Protein AF-A0A914B9M5-F1 (afdb_monomer_lite)

Secondary structure (DSSP, 8-state):
------------HHHHHHHHHT--PPTT--HHHHHHHHHHHHHHHHHTTSS-GGGHHHHHHHHHHHH--S-HHHHHHHTGGG-SSPPPHHHHHHHHHHHHHHHHHHHHHHHHHTTSS-HHHHHHHHHHHHHHHHHHHHHHHHHHHHHHHHHHHHHHHS-----PPPPP---------PPPBPTTT--BS--GGG--SPP-HHHHHHHHHHHHSPPPP--------

Radius of gyration: 32.36 Å; chains: 1; bounding box: 65×70×87 Å

Structure (mmCIF, N/CA/C/O backbone):
data_AF-A0A914B9M5-F1
#
_entry.id   AF-A0A914B9M5-F1
#
loop_
_atom_site.group_PDB
_atom_site.id
_atom_site.type_symbol
_atom_site.label_atom_id
_atom_site.label_alt_id
_atom_site.label_comp_id
_atom_site.label_asym_id
_atom_site.label_entity_id
_atom_site.label_seq_id
_atom_site.pdbx_PDB_ins_code
_atom_site.Cartn_x
_atom_site.Cartn_y
_atom_site.Cartn_z
_atom_site.occupancy
_atom_site.B_iso_or_equiv
_atom_site.auth_seq_id
_atom_site.auth_comp_id
_atom_site.auth_asym_id
_atom_site.auth_atom_id
_atom_site.pdbx_PDB_model_num
ATOM 1 N N . MET A 1 1 ? 13.595 -0.795 -51.161 1.00 43.59 1 MET A N 1
ATOM 2 C CA . MET A 1 1 ? 13.754 -1.340 -49.791 1.00 43.59 1 MET A CA 1
ATOM 3 C C . MET A 1 1 ? 12.685 -0.672 -48.943 1.00 43.59 1 MET A C 1
ATOM 5 O O . MET A 1 1 ? 12.707 0.538 -48.845 1.00 43.59 1 MET A O 1
ATOM 9 N N . GLY A 1 2 ? 11.609 -1.316 -48.508 1.00 42.88 2 GLY A N 1
ATOM 10 C CA . GLY A 1 2 ? 11.552 -2.580 -47.779 1.00 42.88 2 GLY A CA 1
ATOM 11 C C . GLY A 1 2 ? 10.855 -2.273 -46.449 1.00 42.88 2 GLY A C 1
ATOM 12 O O . GLY A 1 2 ? 11.508 -1.972 -45.460 1.00 42.88 2 GLY A O 1
ATOM 13 N N . TYR A 1 3 ? 9.526 -2.225 -46.481 1.00 57.00 3 TYR A N 1
ATOM 14 C CA . TYR A 1 3 ? 8.625 -1.911 -45.369 1.00 57.00 3 TYR A CA 1
ATOM 15 C C . TYR A 1 3 ? 8.677 -3.006 -44.298 1.00 57.00 3 TYR A C 1
ATOM 17 O O . TYR A 1 3 ? 8.660 -4.182 -44.655 1.00 57.00 3 TYR A O 1
ATOM 25 N N . LYS A 1 4 ? 8.651 -2.611 -43.018 1.00 44.34 4 LYS A N 1
ATOM 26 C CA . LYS A 1 4 ? 7.876 -3.227 -41.919 1.00 44.34 4 LYS A CA 1
ATOM 27 C C . LYS A 1 4 ? 8.256 -2.546 -40.598 1.00 44.34 4 LYS A C 1
ATOM 29 O O . LYS A 1 4 ? 9.156 -2.986 -39.892 1.00 44.34 4 LYS A O 1
ATOM 34 N N . LYS A 1 5 ? 7.514 -1.495 -40.227 1.00 53.78 5 LYS A N 1
ATOM 35 C CA . LYS A 1 5 ? 7.212 -1.288 -38.805 1.00 53.78 5 LYS A CA 1
ATOM 36 C C . LYS A 1 5 ? 6.317 -2.462 -38.420 1.00 53.78 5 LYS A C 1
ATOM 38 O O . LYS A 1 5 ? 5.162 -2.516 -38.833 1.00 53.78 5 LYS A O 1
ATOM 43 N N . ALA A 1 6 ? 6.892 -3.454 -37.750 1.00 53.91 6 ALA A N 1
ATOM 44 C CA . ALA A 1 6 ? 6.119 -4.520 -37.145 1.00 53.91 6 ALA A CA 1
ATOM 45 C C . ALA A 1 6 ? 5.330 -3.895 -35.989 1.00 53.91 6 ALA A C 1
ATOM 47 O O . ALA A 1 6 ? 5.900 -3.553 -34.958 1.00 53.91 6 ALA A O 1
ATOM 48 N N . TYR A 1 7 ? 4.031 -3.686 -36.195 1.00 49.62 7 TYR A N 1
ATOM 49 C CA . TYR A 1 7 ? 3.091 -3.360 -35.129 1.00 49.62 7 TYR A CA 1
ATOM 50 C C . TYR A 1 7 ? 2.905 -4.609 -34.263 1.00 49.62 7 TYR A C 1
ATOM 52 O O . TYR A 1 7 ? 1.930 -5.340 -34.403 1.00 49.62 7 TYR A O 1
ATOM 60 N N . GLY A 1 8 ? 3.875 -4.885 -33.397 1.00 50.56 8 GLY A N 1
ATOM 61 C CA . GLY A 1 8 ? 3.563 -5.506 -32.124 1.00 50.56 8 GLY A CA 1
ATOM 62 C C . GLY A 1 8 ? 3.125 -4.373 -31.213 1.00 50.56 8 GLY A C 1
ATOM 63 O O . GLY A 1 8 ? 3.920 -3.478 -30.945 1.00 50.56 8 GLY A O 1
ATOM 64 N N . THR A 1 9 ? 1.876 -4.362 -30.761 1.00 52.09 9 THR A N 1
ATOM 65 C CA . THR A 1 9 ? 1.490 -3.595 -29.571 1.00 52.09 9 THR A CA 1
ATOM 66 C C . THR A 1 9 ? 2.191 -4.240 -28.378 1.00 52.09 9 THR A C 1
ATOM 68 O O . THR A 1 9 ? 1.588 -5.007 -27.629 1.00 52.09 9 THR A O 1
ATOM 71 N N . THR A 1 10 ? 3.502 -4.031 -28.252 1.00 60.97 10 THR A N 1
ATOM 72 C CA . THR A 1 10 ? 4.195 -4.247 -26.988 1.00 60.97 10 THR A CA 1
ATOM 73 C C . THR A 1 10 ? 3.546 -3.267 -26.032 1.00 60.97 10 THR A C 1
ATOM 75 O O . THR A 1 10 ? 3.637 -2.061 -26.261 1.00 60.97 10 THR A O 1
ATOM 78 N N . VAL A 1 11 ? 2.786 -3.782 -25.063 1.00 71.50 11 VAL A N 1
ATOM 79 C CA . VAL A 1 11 ? 2.160 -2.941 -24.040 1.00 71.50 11 VAL A CA 1
ATOM 80 C C . VAL A 1 11 ? 3.278 -2.111 -23.429 1.00 71.50 11 VAL A C 1
ATOM 82 O O . VAL A 1 11 ? 4.254 -2.672 -22.931 1.00 71.50 11 VAL A O 1
ATOM 85 N N . ASP A 1 12 ? 3.162 -0.799 -23.578 1.00 87.88 12 ASP A N 1
ATOM 86 C CA . ASP A 1 12 ? 4.204 0.138 -23.188 1.00 87.88 12 ASP A CA 1
ATOM 87 C C . ASP A 1 12 ? 4.388 0.102 -21.665 1.00 87.88 12 ASP A C 1
ATOM 89 O O . ASP A 1 12 ? 3.425 -0.137 -20.922 1.00 87.88 12 ASP A O 1
ATOM 93 N N . GLY A 1 13 ? 5.611 0.339 -21.187 1.00 93.31 13 GLY A N 1
ATOM 94 C CA . GLY A 1 13 ? 5.910 0.379 -19.754 1.00 93.31 13 GLY A CA 1
ATOM 95 C C . GLY A 1 13 ? 5.014 1.380 -19.021 1.00 93.31 13 GLY A C 1
ATOM 96 O O . GLY A 1 13 ? 4.505 1.085 -17.936 1.00 93.31 13 GLY A O 1
ATOM 97 N N . ASP A 1 14 ? 4.725 2.509 -19.670 1.00 93.38 14 ASP A N 1
ATOM 98 C CA . ASP A 1 14 ? 3.819 3.546 -19.177 1.00 93.38 14 ASP A CA 1
ATOM 99 C C . ASP A 1 14 ? 2.361 3.064 -19.093 1.00 93.38 14 ASP A C 1
ATOM 101 O O . ASP A 1 14 ? 1.668 3.336 -18.108 1.00 93.38 14 ASP A O 1
ATOM 105 N N . GLU A 1 15 ? 1.884 2.292 -20.074 1.00 94.94 15 GLU A N 1
ATOM 106 C CA . GLU A 1 15 ? 0.528 1.728 -20.055 1.00 94.94 15 GLU A CA 1
ATOM 107 C C . GLU A 1 15 ? 0.377 0.688 -18.934 1.00 94.94 15 GLU A C 1
ATOM 109 O O . GLU A 1 15 ? -0.616 0.687 -18.197 1.00 94.94 15 GLU A O 1
ATOM 114 N N . LEU A 1 16 ? 1.381 -0.176 -18.756 1.00 96.38 16 LEU A N 1
ATOM 115 C CA . LEU A 1 16 ? 1.417 -1.116 -17.637 1.00 96.38 16 LEU A CA 1
ATOM 116 C C . LEU A 1 16 ? 1.459 -0.378 -16.297 1.00 96.38 16 LEU A C 1
ATOM 118 O O . LEU A 1 16 ? 0.783 -0.790 -15.350 1.00 96.38 16 LEU A O 1
ATOM 122 N N . PHE A 1 17 ? 2.214 0.719 -16.209 1.00 97.56 17 PHE A N 1
ATOM 123 C CA . PHE A 1 17 ? 2.295 1.512 -14.990 1.00 97.56 17 PHE A CA 1
ATOM 124 C C . PHE A 1 17 ? 0.958 2.181 -14.651 1.00 97.56 17 PHE A C 1
ATOM 126 O O . PHE A 1 17 ? 0.550 2.158 -13.488 1.00 97.56 17 PHE A O 1
ATOM 133 N N . LEU A 1 18 ? 0.225 2.704 -15.639 1.00 96.56 18 LEU A N 1
ATOM 134 C CA . LEU A 1 18 ? -1.124 3.244 -15.434 1.00 96.56 18 LEU A CA 1
ATOM 135 C C . LEU A 1 18 ? -2.071 2.184 -14.855 1.00 96.56 18 LEU A C 1
ATOM 137 O O . LEU A 1 18 ? -2.684 2.420 -13.812 1.00 96.56 18 LEU A O 1
ATOM 141 N N . ARG A 1 19 ? -2.104 0.982 -15.446 1.00 96.31 19 ARG A N 1
ATOM 142 C CA . ARG A 1 19 ? -2.909 -0.142 -14.930 1.00 96.31 19 ARG A CA 1
ATOM 143 C C . ARG A 1 19 ? -2.502 -0.537 -13.511 1.00 96.31 19 ARG A C 1
ATOM 145 O O . ARG A 1 19 ? -3.358 -0.768 -12.660 1.00 96.31 19 ARG A O 1
ATOM 152 N N . TYR A 1 20 ? -1.202 -0.558 -13.220 1.00 98.06 20 TYR A N 1
ATOM 153 C CA . TYR A 1 20 ? -0.693 -0.809 -11.872 1.00 98.06 20 TYR A CA 1
ATOM 154 C C . TYR A 1 20 ? -1.208 0.227 -10.857 1.00 98.06 20 TYR A C 1
ATOM 156 O O . TYR A 1 20 ? -1.569 -0.126 -9.732 1.00 98.06 20 TYR A O 1
ATOM 164 N N . ARG A 1 21 ? -1.293 1.507 -11.237 1.00 97.94 21 ARG A N 1
ATOM 165 C CA . ARG A 1 21 ? -1.810 2.580 -10.366 1.00 97.94 21 ARG A CA 1
ATOM 166 C C . ARG A 1 21 ? -3.314 2.477 -10.110 1.00 97.94 21 ARG A C 1
ATOM 168 O O . ARG A 1 21 ? -3.786 2.980 -9.085 1.00 97.94 21 ARG A O 1
ATOM 175 N N . GLU A 1 22 ? -4.033 1.788 -10.986 1.00 97.00 22 GLU A N 1
ATOM 176 C CA . GLU A 1 22 ? -5.452 1.444 -10.858 1.00 97.00 22 GLU A CA 1
ATOM 177 C C . GLU A 1 22 ? -5.687 0.090 -10.167 1.00 97.00 22 GLU A C 1
ATOM 179 O O . GLU A 1 22 ? -6.825 -0.337 -9.992 1.00 97.00 22 GLU A O 1
ATOM 184 N N . CYS A 1 23 ? -4.631 -0.595 -9.722 1.00 96.12 23 CYS A N 1
ATOM 185 C CA . CYS A 1 23 ? -4.759 -1.839 -8.977 1.00 96.12 23 CYS A CA 1
ATOM 186 C C . CYS A 1 23 ? -5.129 -1.543 -7.515 1.00 96.12 23 CYS A C 1
ATOM 188 O O . CYS A 1 23 ? -4.263 -1.187 -6.712 1.00 96.12 23 CYS A O 1
ATOM 190 N N . PHE A 1 24 ? -6.412 -1.697 -7.180 1.00 98.25 24 PHE A N 1
ATOM 191 C CA . PHE A 1 24 ? -6.958 -1.599 -5.820 1.00 98.25 24 PHE A CA 1
ATOM 192 C C . PHE A 1 24 ? -7.277 -2.985 -5.248 1.00 98.25 24 PHE A C 1
ATOM 194 O O . PHE A 1 24 ? -7.408 -3.964 -5.993 1.00 98.25 24 PHE A O 1
ATOM 201 N N . GLN A 1 25 ? -7.384 -3.061 -3.922 1.00 98.38 25 GLN A N 1
ATOM 202 C CA . GLN A 1 25 ? -7.807 -4.255 -3.201 1.00 98.38 25 GLN A CA 1
ATOM 203 C C . GLN A 1 25 ? -9.210 -4.666 -3.655 1.00 98.38 25 GLN A C 1
ATOM 205 O O . GLN A 1 25 ? -10.119 -3.836 -3.705 1.00 98.38 25 GLN A O 1
ATOM 210 N N . ALA A 1 26 ? -9.369 -5.941 -4.001 1.00 96.94 26 ALA A N 1
ATOM 211 C CA . ALA A 1 26 ? -10.658 -6.509 -4.367 1.00 96.94 26 ALA A CA 1
ATOM 212 C C . ALA A 1 26 ? -11.487 -6.832 -3.117 1.00 96.94 26 ALA A C 1
ATOM 214 O O . ALA A 1 26 ? -10.951 -7.029 -2.023 1.00 96.94 26 ALA A O 1
ATOM 215 N N . GLU A 1 27 ? -12.806 -6.902 -3.272 1.00 95.81 27 GLU A N 1
ATOM 216 C CA . GLU A 1 27 ? -13.701 -7.261 -2.175 1.00 95.81 27 GLU A CA 1
ATOM 217 C C . GLU A 1 27 ? -13.340 -8.644 -1.606 1.00 95.81 27 GLU A C 1
ATOM 219 O O . GLU A 1 27 ? -13.179 -9.615 -2.344 1.00 95.81 27 GLU A O 1
ATOM 224 N N . GLY A 1 28 ? -13.172 -8.722 -0.283 1.00 94.44 28 GLY A N 1
ATOM 225 C CA . GLY A 1 28 ? -12.796 -9.956 0.417 1.00 94.44 28 GLY A CA 1
ATOM 226 C C . GLY A 1 28 ? -11.334 -10.395 0.255 1.00 94.44 28 GLY A C 1
ATOM 227 O O . GLY A 1 28 ? -10.940 -11.386 0.866 1.00 94.44 28 GLY A O 1
ATOM 228 N N . GLU A 1 29 ? -10.516 -9.678 -0.518 1.00 97.12 29 GLU A N 1
ATOM 229 C CA . GLU A 1 29 ? -9.096 -9.993 -0.695 1.00 97.12 29 GLU A CA 1
ATOM 230 C C . GLU A 1 29 ? -8.297 -9.674 0.576 1.00 97.12 29 GLU A C 1
ATOM 232 O O . GLU A 1 29 ? -8.469 -8.610 1.179 1.00 97.12 29 GLU A O 1
ATOM 237 N N . THR A 1 30 ? -7.397 -10.570 0.987 1.00 96.88 30 THR A N 1
ATOM 238 C CA . THR A 1 30 ? -6.511 -10.322 2.136 1.00 96.88 30 THR A CA 1
ATOM 239 C C . THR A 1 30 ? -5.436 -9.281 1.796 1.00 96.88 30 THR A C 1
ATOM 241 O O . THR A 1 30 ? -5.194 -8.955 0.631 1.00 96.88 30 THR A O 1
ATOM 244 N N . ALA A 1 31 ? -4.765 -8.726 2.807 1.00 97.56 31 ALA A N 1
ATOM 245 C CA . ALA A 1 31 ? -3.705 -7.751 2.573 1.00 97.56 31 ALA A CA 1
ATOM 246 C C . ALA A 1 31 ? -2.490 -8.398 1.900 1.00 97.56 31 ALA A C 1
ATOM 248 O O . ALA A 1 31 ? -1.871 -7.788 1.023 1.00 97.56 31 ALA A O 1
ATOM 249 N N . SER A 1 32 ? -2.155 -9.628 2.297 1.00 98.19 32 SER A N 1
ATOM 250 C CA . SER A 1 32 ? -1.056 -10.393 1.707 1.00 98.19 32 SER A CA 1
ATOM 251 C C . SER A 1 32 ? -1.339 -10.806 0.256 1.00 98.19 32 SER A C 1
ATOM 253 O O . SER A 1 32 ? -0.440 -10.682 -0.585 1.00 98.19 32 SER A O 1
ATOM 255 N N . ASP A 1 33 ? -2.575 -11.191 -0.074 1.00 98.38 33 ASP A N 1
ATOM 256 C CA . ASP A 1 33 ? -2.983 -11.494 -1.455 1.00 98.38 33 ASP A CA 1
ATOM 257 C C . ASP A 1 33 ? -2.929 -10.246 -2.343 1.00 98.38 33 ASP A C 1
ATOM 259 O O . ASP A 1 33 ? -2.285 -10.256 -3.399 1.00 98.38 33 ASP A O 1
ATOM 263 N N . TYR A 1 34 ? -3.505 -9.134 -1.872 1.00 98.62 34 TYR A N 1
ATOM 264 C CA . TYR A 1 34 ? -3.456 -7.852 -2.574 1.00 98.62 34 TYR A CA 1
ATOM 265 C C . TYR A 1 34 ? -2.012 -7.405 -2.843 1.00 98.62 34 TYR A C 1
ATOM 267 O O . TYR A 1 34 ? -1.660 -7.030 -3.966 1.00 98.62 34 TYR A O 1
ATOM 275 N N . LEU A 1 35 ? -1.139 -7.484 -1.834 1.00 98.56 35 LEU A N 1
ATOM 276 C CA . LEU A 1 35 ? 0.270 -7.122 -1.975 1.00 98.56 35 LEU A CA 1
ATOM 277 C C . LEU A 1 35 ? 1.007 -8.021 -2.979 1.00 98.56 35 LEU A C 1
ATOM 279 O O . LEU A 1 35 ? 1.861 -7.543 -3.730 1.00 98.56 35 LEU A O 1
ATOM 283 N N . THR A 1 36 ? 0.680 -9.312 -3.010 1.00 98.62 36 THR A N 1
ATOM 284 C CA . THR A 1 36 ? 1.263 -10.273 -3.955 1.00 98.62 36 THR A CA 1
ATOM 285 C C . THR A 1 36 ? 0.825 -9.967 -5.385 1.00 98.62 36 THR A C 1
ATOM 287 O O . THR A 1 36 ? 1.661 -9.921 -6.291 1.00 98.62 36 THR A O 1
ATOM 290 N N . ARG A 1 37 ? -0.459 -9.659 -5.593 1.00 98.50 37 ARG A N 1
ATOM 291 C CA . ARG A 1 37 ? -0.990 -9.232 -6.894 1.00 98.50 37 ARG A CA 1
ATOM 292 C C . ARG A 1 37 ? -0.358 -7.921 -7.369 1.00 98.50 37 ARG A C 1
ATOM 294 O O . ARG A 1 37 ? 0.047 -7.825 -8.529 1.00 98.50 37 ARG A O 1
ATOM 301 N N . LEU A 1 38 ? -0.185 -6.947 -6.471 1.00 98.31 38 LEU A N 1
ATOM 302 C CA . LEU A 1 38 ? 0.566 -5.720 -6.756 1.00 98.31 38 LEU A CA 1
ATOM 303 C C . LEU A 1 38 ? 2.009 -6.007 -7.173 1.00 98.31 38 LEU A C 1
ATOM 305 O O . LEU A 1 38 ? 2.507 -5.390 -8.112 1.00 98.31 38 LEU A O 1
ATOM 309 N N . HIS A 1 39 ? 2.691 -6.923 -6.483 1.00 98.31 39 HIS A N 1
ATOM 310 C CA . HIS A 1 39 ? 4.063 -7.289 -6.818 1.00 98.31 39 HIS A CA 1
ATOM 311 C C . HIS A 1 39 ? 4.159 -7.881 -8.228 1.00 98.31 39 HIS A C 1
ATOM 313 O O . HIS A 1 39 ? 4.996 -7.433 -9.002 1.00 98.31 39 HIS A O 1
AT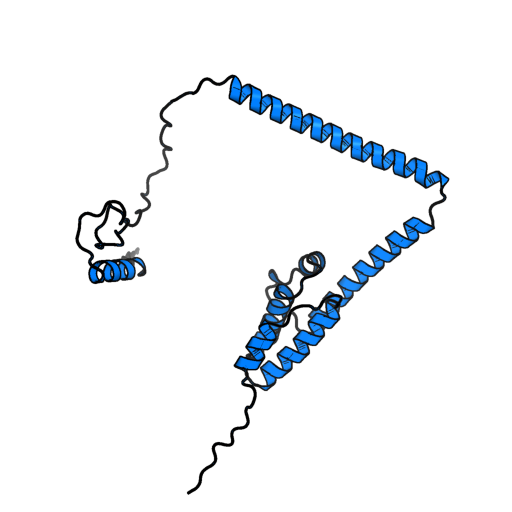OM 319 N N . GLN A 1 40 ? 3.269 -8.809 -8.590 1.00 98.25 40 GLN A N 1
ATOM 320 C CA . GLN A 1 40 ? 3.233 -9.404 -9.932 1.00 98.25 40 GLN A CA 1
ATOM 321 C C . GLN A 1 40 ? 3.008 -8.357 -11.033 1.00 98.25 40 GLN A C 1
ATOM 323 O O . GLN A 1 40 ? 3.665 -8.403 -12.071 1.00 98.25 40 GLN A O 1
ATOM 328 N N . GLN A 1 41 ? 2.101 -7.401 -10.806 1.00 97.94 41 GLN A N 1
ATOM 329 C CA . GLN A 1 41 ? 1.865 -6.286 -11.729 1.00 97.94 41 GLN A CA 1
ATOM 330 C C . GLN A 1 41 ? 3.115 -5.407 -11.863 1.00 97.94 41 GLN A C 1
ATOM 332 O O . GLN A 1 41 ? 3.548 -5.122 -12.975 1.00 97.94 41 GLN A O 1
ATOM 337 N N . LEU A 1 42 ? 3.731 -5.025 -10.741 1.00 98.12 42 LEU A N 1
ATOM 338 C CA . LEU A 1 42 ? 4.911 -4.162 -10.735 1.00 98.12 42 LEU A CA 1
ATOM 339 C C . LEU A 1 42 ? 6.132 -4.825 -11.383 1.00 98.12 42 LEU A C 1
ATOM 341 O O . LEU A 1 42 ? 6.898 -4.136 -12.043 1.00 98.12 42 LEU A O 1
ATOM 345 N N . THR A 1 43 ? 6.307 -6.142 -11.246 1.00 97.88 43 THR A N 1
ATOM 346 C CA . THR A 1 43 ? 7.378 -6.874 -11.941 1.00 97.88 43 THR A CA 1
ATOM 347 C C . THR A 1 43 ? 7.245 -6.731 -13.454 1.00 97.88 43 THR A C 1
ATOM 349 O O . THR A 1 43 ? 8.222 -6.384 -14.105 1.00 97.88 43 THR A O 1
ATOM 352 N N . ARG A 1 44 ? 6.029 -6.865 -14.002 1.00 97.19 44 ARG A N 1
ATOM 353 C CA . ARG A 1 44 ? 5.779 -6.655 -15.441 1.00 97.19 44 ARG A CA 1
ATOM 354 C C . ARG A 1 44 ? 6.066 -5.220 -15.881 1.00 97.19 44 ARG A C 1
ATOM 356 O O . ARG A 1 44 ? 6.575 -5.009 -16.971 1.00 97.19 44 ARG A O 1
ATOM 363 N N . VAL A 1 45 ? 5.750 -4.236 -15.035 1.00 97.75 45 VAL A N 1
ATOM 364 C CA . VAL A 1 45 ? 6.073 -2.824 -15.303 1.00 97.75 45 VAL A CA 1
ATOM 365 C C . VAL A 1 45 ? 7.587 -2.618 -15.376 1.00 97.75 45 VAL A C 1
ATOM 367 O O . VAL A 1 45 ? 8.062 -1.916 -16.259 1.00 97.75 45 VAL A O 1
ATOM 370 N N . VAL A 1 46 ? 8.346 -3.228 -14.463 1.00 97.12 46 VAL A N 1
ATOM 371 C CA . VAL A 1 46 ? 9.814 -3.131 -14.434 1.00 97.12 46 VAL A CA 1
ATOM 372 C C . VAL A 1 46 ? 10.442 -3.847 -15.629 1.00 97.12 46 VAL A C 1
ATOM 374 O O . VAL A 1 46 ? 11.358 -3.309 -16.234 1.00 97.12 46 VAL A O 1
ATOM 377 N N . GLU A 1 47 ? 9.937 -5.026 -15.997 1.00 96.12 47 GLU A N 1
ATOM 378 C CA . GLU A 1 47 ? 10.376 -5.769 -17.190 1.00 96.12 47 GLU A CA 1
ATOM 379 C C . GLU A 1 47 ? 10.142 -4.992 -18.496 1.00 96.12 47 GLU A C 1
ATOM 381 O O . GLU A 1 47 ? 10.849 -5.216 -19.474 1.00 96.12 47 GLU A O 1
ATOM 386 N N . ALA A 1 48 ? 9.173 -4.073 -18.502 1.00 95.69 48 ALA A N 1
ATOM 387 C CA . ALA A 1 48 ? 8.862 -3.178 -19.613 1.00 95.69 48 ALA A CA 1
ATOM 388 C C . ALA A 1 48 ? 9.452 -1.762 -19.446 1.00 95.69 48 ALA A C 1
ATOM 390 O O . ALA A 1 48 ? 8.987 -0.834 -20.103 1.00 95.69 48 ALA A O 1
ATOM 391 N N . ASP A 1 49 ? 10.429 -1.573 -18.549 1.00 94.88 49 ASP A N 1
ATOM 392 C CA . ASP A 1 49 ? 11.094 -0.289 -18.267 1.00 94.88 49 ASP A CA 1
ATOM 393 C C . ASP A 1 49 ? 10.164 0.868 -17.821 1.00 94.88 49 ASP A C 1
ATOM 395 O O . ASP A 1 49 ? 10.564 2.032 -17.806 1.00 94.88 49 ASP A O 1
ATOM 399 N N . GLY A 1 50 ? 8.943 0.577 -17.357 1.00 95.75 50 GLY A N 1
ATOM 400 C CA . GLY A 1 50 ? 7.984 1.595 -16.897 1.00 95.75 50 GLY A CA 1
ATOM 401 C C . GLY A 1 50 ? 8.302 2.203 -15.523 1.00 95.75 50 GLY A C 1
ATOM 402 O O . GLY A 1 50 ? 7.752 3.237 -15.149 1.00 95.75 50 GLY A O 1
ATOM 403 N N . VAL A 1 51 ? 9.181 1.574 -14.732 1.00 97.12 51 VAL A N 1
ATOM 404 C CA . VAL A 1 51 ? 9.639 2.076 -13.422 1.00 97.12 51 VAL A CA 1
ATOM 405 C C . VAL A 1 51 ? 11.114 1.742 -13.220 1.00 97.12 51 VAL A C 1
ATOM 407 O O . VAL A 1 51 ? 11.539 0.604 -13.402 1.00 97.12 51 VAL A O 1
ATOM 410 N N . ASN A 1 52 ? 11.891 2.712 -12.730 1.00 96.50 52 ASN A N 1
ATOM 411 C CA . ASN A 1 52 ? 13.285 2.489 -12.357 1.00 96.50 52 ASN A CA 1
ATOM 412 C C . ASN A 1 52 ? 13.403 1.489 -11.189 1.00 96.50 52 ASN A C 1
ATOM 414 O O . ASN A 1 52 ? 12.749 1.650 -10.156 1.00 96.50 52 ASN A O 1
ATOM 418 N N . ILE A 1 53 ? 14.307 0.510 -11.302 1.00 95.81 53 ILE A N 1
ATOM 419 C CA . ILE A 1 53 ? 14.536 -0.552 -10.302 1.00 95.81 53 ILE A CA 1
ATOM 420 C C . ILE A 1 53 ? 14.765 0.007 -8.882 1.00 95.81 53 ILE A C 1
ATOM 422 O O . ILE A 1 53 ? 14.272 -0.557 -7.904 1.00 95.81 53 ILE A O 1
ATOM 426 N N . GLN A 1 54 ? 15.436 1.156 -8.749 1.00 96.88 54 GLN A N 1
ATOM 427 C CA . GLN A 1 54 ? 15.696 1.806 -7.455 1.00 96.88 54 GLN A CA 1
ATOM 428 C C . GLN A 1 54 ? 14.420 2.353 -6.789 1.00 96.88 54 GLN A C 1
ATOM 430 O O . GLN A 1 54 ? 14.360 2.533 -5.573 1.00 96.88 54 GLN A O 1
ATOM 435 N N . GLN A 1 55 ? 13.371 2.612 -7.572 1.00 97.12 55 GLN A N 1
ATOM 436 C CA . GLN A 1 55 ? 12.103 3.169 -7.101 1.00 97.12 55 GLN A CA 1
ATOM 437 C C . GLN A 1 55 ? 11.050 2.099 -6.794 1.00 97.12 55 GLN A C 1
ATOM 439 O O . GLN A 1 55 ? 10.055 2.406 -6.139 1.00 97.12 55 GLN A O 1
ATOM 444 N N . VAL A 1 56 ? 11.271 0.843 -7.192 1.00 97.88 56 VAL A N 1
ATOM 445 C CA . VAL A 1 56 ? 10.290 -0.254 -7.108 1.00 97.88 56 VAL A CA 1
ATOM 446 C C . VAL A 1 56 ? 9.692 -0.409 -5.710 1.00 97.88 56 VAL A C 1
ATOM 448 O O . VAL A 1 56 ? 8.476 -0.512 -5.562 1.00 97.88 56 VAL A O 1
ATOM 451 N N . ASN A 1 57 ? 10.515 -0.384 -4.660 1.00 98.12 57 ASN A N 1
ATOM 452 C CA . ASN A 1 57 ? 10.019 -0.533 -3.287 1.00 98.12 57 ASN A CA 1
ATOM 453 C C . ASN A 1 57 ? 9.149 0.656 -2.858 1.00 98.12 57 ASN A C 1
ATOM 455 O O . ASN A 1 57 ? 8.093 0.461 -2.257 1.00 98.12 57 ASN A O 1
ATOM 459 N N . ASN A 1 58 ? 9.544 1.876 -3.225 1.00 98.00 58 ASN A N 1
ATOM 460 C CA . ASN A 1 58 ? 8.771 3.084 -2.938 1.00 98.00 58 ASN A CA 1
ATOM 461 C C . ASN A 1 58 ? 7.426 3.067 -3.673 1.00 98.00 58 ASN A C 1
ATOM 463 O O . ASN A 1 58 ? 6.385 3.283 -3.059 1.00 98.00 58 ASN A O 1
ATOM 467 N N . VAL A 1 59 ? 7.438 2.738 -4.965 1.00 98.12 59 VAL A N 1
ATOM 468 C CA . VAL A 1 59 ? 6.235 2.616 -5.798 1.00 98.12 59 VAL A CA 1
ATOM 469 C C . VAL A 1 59 ? 5.293 1.530 -5.265 1.00 98.12 59 VAL A C 1
ATOM 471 O O . VAL A 1 59 ? 4.077 1.742 -5.216 1.00 98.12 59 VAL A O 1
ATOM 474 N N . ARG A 1 60 ? 5.836 0.393 -4.803 1.00 98.38 60 ARG A N 1
ATOM 475 C CA . ARG A 1 60 ? 5.069 -0.678 -4.146 1.00 98.38 60 ARG A CA 1
ATOM 476 C C . ARG A 1 60 ? 4.376 -0.185 -2.886 1.00 98.38 60 ARG A C 1
ATOM 478 O O . ARG A 1 60 ? 3.164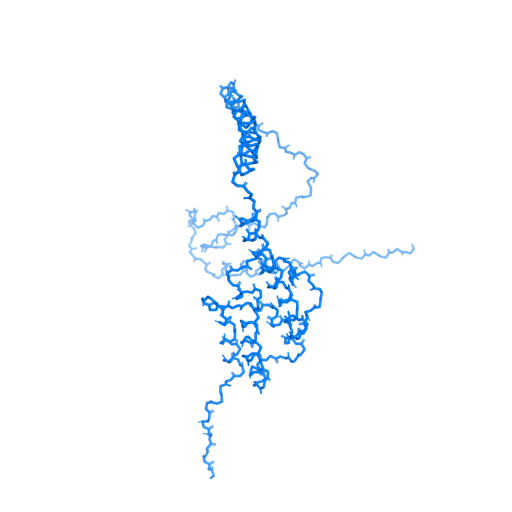 -0.327 -2.759 1.00 98.38 60 ARG A O 1
ATOM 485 N N . VAL A 1 61 ? 5.134 0.413 -1.970 1.00 98.25 61 VAL A N 1
ATOM 486 C CA . VAL A 1 61 ? 4.610 0.901 -0.688 1.00 98.25 61 VAL A CA 1
ATOM 487 C C . VAL A 1 61 ? 3.558 1.987 -0.898 1.00 98.25 61 VAL A C 1
ATOM 489 O O . VAL A 1 61 ? 2.499 1.945 -0.273 1.00 98.25 61 VAL A O 1
ATOM 492 N N . GLN A 1 62 ? 3.812 2.931 -1.806 1.00 97.75 62 GLN A N 1
ATOM 493 C CA . GLN A 1 62 ? 2.862 3.989 -2.141 1.00 97.75 62 GLN A CA 1
ATOM 494 C C . GLN A 1 62 ? 1.545 3.430 -2.683 1.00 97.75 62 GLN A C 1
ATOM 496 O O . GLN A 1 62 ? 0.480 3.870 -2.248 1.00 97.75 62 GLN A O 1
ATOM 501 N N . GLN A 1 63 ? 1.595 2.470 -3.613 1.00 98.38 63 GLN A N 1
ATOM 502 C CA . GLN A 1 63 ? 0.378 1.867 -4.157 1.00 98.38 63 GLN A CA 1
ATOM 503 C C . GLN A 1 63 ? -0.341 1.000 -3.126 1.00 98.38 63 GLN A C 1
ATOM 505 O O . GLN A 1 63 ? -1.561 1.076 -3.026 1.00 98.38 63 GLN A O 1
ATOM 510 N N . PHE A 1 64 ? 0.390 0.238 -2.312 1.00 98.31 64 PHE A N 1
ATOM 511 C CA . PHE A 1 64 ? -0.209 -0.550 -1.240 1.00 98.31 64 PHE A CA 1
ATOM 512 C C . PHE A 1 64 ? -0.971 0.348 -0.254 1.00 98.31 64 PHE A C 1
ATOM 514 O O . PHE A 1 64 ? -2.141 0.107 0.019 1.00 98.31 64 PHE A O 1
ATOM 521 N N . CYS A 1 65 ? -0.364 1.456 0.186 1.00 97.31 65 CYS A N 1
ATOM 522 C CA . CYS A 1 65 ? -1.006 2.408 1.099 1.00 97.31 65 CYS A CA 1
ATOM 523 C C . CYS A 1 65 ? -2.198 3.155 0.482 1.00 97.31 65 CYS A C 1
ATOM 525 O O . CYS A 1 65 ? -3.047 3.642 1.222 1.00 97.31 65 CYS A O 1
ATOM 527 N N . ARG A 1 66 ? -2.218 3.331 -0.846 1.00 97.44 66 ARG A N 1
ATOM 528 C CA . ARG A 1 66 ? -3.312 3.993 -1.573 1.00 97.44 66 ARG A CA 1
ATOM 529 C C . ARG A 1 66 ? -4.465 3.037 -1.864 1.00 97.44 66 ARG A C 1
ATOM 531 O O . ARG A 1 66 ? -5.612 3.464 -1.824 1.00 97.44 66 ARG A O 1
ATOM 538 N N . GLY A 1 67 ? -4.150 1.803 -2.242 1.00 97.12 67 GLY A N 1
ATOM 539 C CA . GLY A 1 67 ? -5.123 0.868 -2.792 1.00 97.12 67 GLY A CA 1
ATOM 540 C C . GLY A 1 67 ? -5.594 -0.223 -1.839 1.00 97.12 67 GLY A C 1
ATOM 541 O O . GLY A 1 67 ? -6.436 -1.015 -2.238 1.00 97.12 67 GLY A O 1
ATOM 542 N N . TYR A 1 68 ? -5.091 -0.269 -0.605 1.00 97.62 68 TYR A N 1
ATOM 543 C CA . TYR A 1 68 ? -5.649 -1.109 0.455 1.00 97.62 68 TYR A CA 1
ATOM 544 C C . TYR A 1 68 ? -6.831 -0.391 1.126 1.00 97.62 68 TYR A C 1
ATOM 546 O O . TYR A 1 68 ? -6.646 0.687 1.690 1.00 97.62 68 TYR A O 1
ATOM 554 N N . LEU A 1 69 ? -8.039 -0.957 1.024 1.00 95.69 69 LEU A N 1
ATOM 555 C CA . LEU A 1 69 ? -9.308 -0.244 1.236 1.00 95.69 69 LEU A CA 1
ATOM 556 C C . LEU A 1 69 ? -10.070 -0.657 2.500 1.00 95.69 69 LEU A C 1
ATOM 558 O O . LEU A 1 69 ? -10.751 0.174 3.093 1.00 95.69 69 LEU A O 1
ATOM 562 N N . TYR A 1 70 ? -9.992 -1.923 2.918 1.00 92.12 70 TYR A N 1
ATOM 563 C CA . TYR A 1 70 ? -10.968 -2.469 3.878 1.00 92.12 70 TYR A CA 1
ATOM 564 C C . TYR A 1 70 ? -10.489 -2.521 5.338 1.00 92.12 70 TYR A C 1
ATOM 566 O O . TYR A 1 70 ? -11.256 -2.913 6.216 1.00 92.12 70 TYR A O 1
ATOM 574 N N . ASN A 1 71 ? -9.238 -2.147 5.633 1.00 89.62 71 ASN A N 1
ATOM 575 C CA . ASN A 1 71 ? -8.696 -2.214 6.996 1.00 89.62 71 ASN A CA 1
ATOM 576 C C . ASN A 1 71 ? -7.615 -1.149 7.252 1.00 89.62 71 ASN A C 1
ATOM 578 O O . ASN A 1 71 ? -6.414 -1.399 7.169 1.00 89.62 71 ASN A O 1
ATOM 582 N N . GLU A 1 72 ? -8.035 0.055 7.622 1.00 90.81 72 GLU A N 1
ATOM 583 C CA . GLU A 1 72 ? -7.102 1.147 7.926 1.00 90.81 72 GLU A CA 1
ATOM 584 C C . GLU A 1 72 ? -6.231 0.876 9.168 1.00 90.81 72 GLU A C 1
ATOM 586 O O . GLU A 1 72 ? -5.091 1.342 9.233 1.00 90.81 72 GLU A O 1
ATOM 591 N N . GLU A 1 73 ? -6.715 0.079 10.131 1.00 92.69 73 GLU A N 1
ATOM 592 C CA . G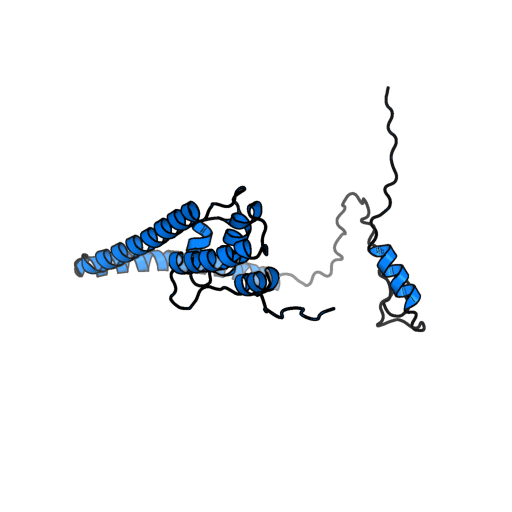LU A 1 73 ? -5.978 -0.245 11.363 1.00 92.69 73 GLU A CA 1
ATOM 593 C C . GLU A 1 73 ? -4.655 -0.961 11.050 1.00 92.69 73 GLU A C 1
ATOM 595 O O . GLU A 1 73 ? -3.622 -0.666 11.656 1.00 92.69 73 GLU A O 1
ATOM 600 N N . LEU A 1 74 ? -4.654 -1.873 10.073 1.00 94.94 74 LEU A N 1
ATOM 601 C CA . LEU A 1 74 ? -3.437 -2.555 9.631 1.00 94.94 74 LEU A CA 1
ATOM 602 C C . LEU A 1 74 ? -2.417 -1.560 9.050 1.00 94.94 74 LEU A C 1
ATOM 604 O O . LEU A 1 74 ? -1.237 -1.637 9.393 1.00 94.94 74 LEU A O 1
ATOM 608 N N . LEU A 1 75 ? -2.847 -0.574 8.250 1.00 95.44 75 LEU A N 1
ATOM 609 C CA . LEU A 1 75 ? -1.944 0.457 7.711 1.00 95.44 75 LEU A CA 1
ATOM 610 C C . LEU A 1 75 ? -1.336 1.329 8.812 1.00 95.44 75 LEU A C 1
ATOM 612 O O . LEU A 1 75 ? -0.154 1.666 8.735 1.00 95.44 75 LEU A O 1
ATOM 616 N N . MET A 1 76 ? -2.120 1.673 9.838 1.00 94.31 76 MET A N 1
ATOM 617 C CA . MET A 1 76 ? -1.627 2.439 10.986 1.00 94.31 76 MET A CA 1
ATOM 618 C C . MET A 1 76 ? -0.532 1.686 11.741 1.00 94.31 76 MET A C 1
ATOM 620 O O . MET A 1 76 ? 0.457 2.290 12.142 1.00 94.31 76 MET A O 1
ATOM 624 N N . LYS A 1 77 ? -0.681 0.370 11.910 1.00 94.88 77 LYS A N 1
ATOM 625 C CA . LYS A 1 77 ? 0.310 -0.457 12.613 1.00 94.88 77 LYS A CA 1
ATOM 626 C C . LYS A 1 77 ? 1.578 -0.694 11.810 1.00 94.88 77 LYS A C 1
ATOM 628 O O . LYS A 1 77 ? 2.651 -0.794 12.397 1.00 94.88 77 LYS A O 1
ATOM 633 N N . LEU A 1 78 ? 1.466 -0.790 10.485 1.00 95.19 78 LEU A N 1
ATOM 634 C CA . LEU A 1 78 ? 2.640 -0.870 9.621 1.00 95.19 78 LEU A CA 1
ATOM 635 C C . LEU A 1 78 ? 3.373 0.479 9.532 1.00 95.19 78 LEU A C 1
ATOM 637 O O . LEU A 1 78 ? 4.579 0.497 9.305 1.00 95.19 78 LEU A O 1
ATOM 641 N N . ASP A 1 79 ? 2.673 1.605 9.697 1.00 95.06 79 ASP A N 1
ATOM 642 C CA . ASP A 1 79 ? 3.230 2.970 9.706 1.00 95.06 79 ASP A CA 1
ATOM 643 C C . ASP A 1 79 ? 4.177 3.267 8.519 1.00 95.06 79 ASP A C 1
ATOM 645 O O . ASP A 1 79 ? 5.173 3.984 8.617 1.00 95.06 79 ASP A O 1
ATOM 649 N N . LEU A 1 80 ? 3.871 2.690 7.351 1.00 94.81 80 LEU A N 1
ATOM 650 C CA . LEU A 1 80 ? 4.751 2.712 6.174 1.00 94.81 80 LEU A CA 1
ATOM 651 C C . LEU A 1 80 ? 5.032 4.133 5.666 1.00 94.81 80 LEU A C 1
ATOM 653 O O . LEU A 1 80 ? 6.101 4.390 5.121 1.00 94.81 80 LEU A O 1
ATOM 657 N N . LYS A 1 81 ? 4.090 5.064 5.866 1.00 90.50 81 LYS A N 1
ATOM 658 C CA . LYS A 1 81 ? 4.195 6.462 5.415 1.00 90.50 81 LYS A CA 1
ATOM 659 C C . LYS A 1 81 ? 5.259 7.268 6.168 1.00 90.50 81 LYS A C 1
ATOM 661 O O . LYS A 1 81 ? 5.685 8.297 5.654 1.00 90.50 81 LYS A O 1
ATOM 666 N N . ARG A 1 82 ? 5.666 6.842 7.371 1.00 91.62 82 ARG A N 1
ATOM 667 C CA . ARG A 1 82 ? 6.667 7.546 8.197 1.00 91.62 82 ARG A CA 1
ATOM 668 C C . ARG A 1 82 ? 8.078 6.977 8.066 1.00 91.62 82 ARG A C 1
ATOM 670 O O . ARG A 1 82 ? 9.007 7.520 8.658 1.00 91.62 82 ARG A O 1
ATOM 677 N N . ARG A 1 83 ? 8.257 5.881 7.326 1.00 92.75 83 ARG A N 1
ATOM 678 C CA . ARG A 1 83 ? 9.560 5.221 7.190 1.00 92.75 83 ARG A CA 1
ATOM 679 C C . ARG A 1 83 ? 10.454 5.983 6.214 1.00 92.75 83 ARG A C 1
ATOM 681 O O . ARG A 1 83 ? 10.017 6.351 5.129 1.00 92.75 83 ARG A O 1
ATOM 688 N N . ASN A 1 84 ? 11.728 6.137 6.573 1.00 88.12 84 ASN A N 1
ATOM 689 C CA . ASN A 1 84 ? 12.737 6.751 5.699 1.00 88.12 84 ASN A CA 1
ATOM 690 C C . ASN A 1 84 ? 13.109 5.855 4.507 1.00 88.12 84 ASN A C 1
ATOM 692 O O . ASN A 1 84 ? 13.469 6.357 3.447 1.00 88.12 84 ASN A O 1
ATOM 696 N N . LEU A 1 85 ? 13.041 4.532 4.686 1.00 93.06 85 LEU A N 1
ATOM 697 C CA . LEU A 1 85 ? 13.351 3.543 3.657 1.00 93.06 85 LEU A CA 1
ATOM 698 C C . LEU A 1 85 ? 12.155 2.614 3.457 1.00 93.06 85 LEU A C 1
ATOM 700 O O . LEU A 1 85 ? 11.653 2.014 4.411 1.00 93.06 85 LEU A O 1
ATOM 704 N N . ALA A 1 86 ? 11.713 2.494 2.207 1.00 95.31 86 ALA A N 1
ATOM 705 C CA . ALA A 1 86 ? 10.645 1.581 1.839 1.00 95.31 86 ALA A CA 1
ATOM 706 C C . ALA A 1 86 ? 11.131 0.122 1.944 1.00 95.31 86 ALA A C 1
ATOM 708 O O . ALA A 1 86 ? 12.145 -0.217 1.323 1.00 95.31 86 ALA A O 1
ATOM 709 N N . PRO A 1 87 ? 10.423 -0.757 2.683 1.00 97.19 87 PRO A N 1
ATOM 710 C CA . PRO A 1 87 ? 10.764 -2.173 2.733 1.00 97.19 87 PRO A CA 1
ATOM 711 C C . PRO A 1 87 ? 10.686 -2.811 1.342 1.00 97.19 87 PRO A C 1
ATOM 713 O O . PRO A 1 87 ? 9.870 -2.430 0.494 1.00 97.19 87 PRO A O 1
ATOM 716 N N . ASN A 1 88 ? 11.528 -3.818 1.110 1.00 97.62 88 ASN A N 1
ATOM 717 C CA . ASN A 1 88 ? 11.383 -4.670 -0.064 1.00 97.62 88 ASN A CA 1
ATOM 718 C C . ASN A 1 88 ? 10.118 -5.543 0.055 1.00 97.62 88 ASN A C 1
ATOM 720 O O . ASN A 1 88 ? 9.442 -5.567 1.084 1.00 97.62 88 ASN A O 1
ATOM 724 N N . PHE A 1 89 ? 9.785 -6.257 -1.020 1.00 98.25 89 PHE A N 1
ATOM 725 C CA . PHE A 1 89 ? 8.579 -7.084 -1.074 1.00 98.25 89 PHE A CA 1
ATOM 726 C C . PHE A 1 89 ? 8.508 -8.125 0.049 1.00 98.25 89 PHE A C 1
ATOM 728 O O . PHE A 1 89 ? 7.466 -8.255 0.681 1.00 98.25 89 PHE A O 1
ATOM 735 N N . VAL A 1 90 ? 9.606 -8.837 0.306 1.00 98.31 90 VAL A N 1
ATOM 736 C CA . VAL A 1 90 ? 9.642 -9.953 1.258 1.00 98.31 90 VAL A CA 1
ATOM 737 C C . VAL A 1 90 ? 9.457 -9.451 2.686 1.00 98.31 90 VAL A C 1
ATOM 739 O O . VAL A 1 90 ? 8.677 -10.023 3.445 1.00 98.31 90 VAL A O 1
ATOM 742 N N . ASP A 1 91 ? 10.138 -8.362 3.044 1.00 98.25 91 ASP A N 1
ATOM 743 C CA . ASP A 1 91 ? 10.019 -7.782 4.380 1.00 98.25 91 ASP A CA 1
ATOM 744 C C . ASP A 1 91 ? 8.625 -7.198 4.609 1.00 98.25 91 ASP A C 1
ATOM 746 O O . ASP A 1 91 ? 8.008 -7.477 5.637 1.00 98.25 91 ASP A O 1
ATOM 750 N N . LEU A 1 92 ? 8.077 -6.485 3.618 1.00 98.38 92 LEU A N 1
ATOM 751 C CA . LEU A 1 92 ? 6.715 -5.966 3.696 1.00 98.38 92 LEU A CA 1
ATOM 752 C C . LEU A 1 92 ? 5.682 -7.096 3.813 1.00 98.38 92 LEU A C 1
ATOM 754 O O . LEU A 1 92 ? 4.790 -7.015 4.654 1.00 98.38 92 LEU A O 1
ATOM 758 N N . LEU A 1 93 ? 5.816 -8.164 3.022 1.00 98.56 93 LEU A N 1
ATOM 759 C CA . LEU A 1 93 ? 4.910 -9.313 3.072 1.00 98.56 93 LEU A CA 1
ATOM 760 C C . LEU A 1 93 ? 4.945 -9.995 4.444 1.00 98.56 93 LEU A C 1
ATOM 762 O O . LEU A 1 93 ? 3.894 -10.275 5.017 1.00 98.56 93 LEU A O 1
ATOM 766 N N . ARG A 1 94 ? 6.140 -10.197 5.010 1.00 98.44 94 ARG A N 1
ATOM 767 C CA . ARG A 1 94 ? 6.308 -10.780 6.348 1.00 98.44 94 ARG A CA 1
ATOM 768 C C . ARG A 1 94 ? 5.637 -9.926 7.424 1.00 98.44 94 ARG A C 1
ATOM 770 O O . ARG A 1 94 ? 5.033 -10.459 8.353 1.00 98.44 94 ARG A O 1
ATOM 777 N N . GLU A 1 95 ? 5.770 -8.607 7.336 1.00 97.62 95 GLU A N 1
ATOM 778 C CA . GLU A 1 95 ? 5.129 -7.686 8.274 1.00 97.62 95 GLU A CA 1
ATOM 779 C C . GLU A 1 95 ? 3.602 -7.694 8.148 1.00 97.62 95 GLU A C 1
ATOM 781 O O . GLU A 1 95 ? 2.917 -7.754 9.170 1.00 97.62 95 GLU A O 1
ATOM 786 N N . VAL A 1 96 ? 3.080 -7.693 6.917 1.00 97.88 96 VAL A N 1
ATOM 787 C CA . VAL A 1 96 ? 1.641 -7.791 6.637 1.00 97.88 96 VAL A CA 1
ATOM 788 C C . VAL A 1 96 ? 1.068 -9.083 7.219 1.00 97.88 96 VAL A C 1
ATOM 790 O O . VAL A 1 96 ? 0.142 -9.020 8.022 1.00 97.88 96 VAL A O 1
ATOM 793 N N . GLN A 1 97 ? 1.673 -10.233 6.912 1.00 97.75 97 GLN A N 1
ATOM 794 C CA . GLN A 1 97 ? 1.227 -11.540 7.411 1.00 97.75 97 GLN A CA 1
ATOM 795 C C . GLN A 1 97 ? 1.247 -11.618 8.941 1.00 97.75 97 GLN A C 1
ATOM 797 O O . GLN A 1 97 ? 0.323 -12.143 9.561 1.00 97.75 97 GLN A O 1
ATOM 802 N N . ARG A 1 98 ? 2.281 -11.052 9.578 1.00 96.88 98 ARG A N 1
ATOM 803 C CA . ARG A 1 98 ? 2.361 -10.983 11.042 1.00 96.88 98 ARG A CA 1
ATOM 804 C C . ARG A 1 98 ? 1.199 -10.185 11.629 1.00 96.88 98 ARG A C 1
ATOM 806 O O . ARG A 1 98 ? 0.677 -10.553 12.680 1.00 96.88 98 ARG A O 1
ATOM 813 N N . GLU A 1 99 ? 0.813 -9.085 10.990 1.00 95.38 99 GLU A N 1
ATOM 814 C CA . GLU A 1 99 ? -0.292 -8.267 11.480 1.00 95.38 99 GLU A CA 1
ATOM 815 C C . GLU A 1 99 ? -1.659 -8.905 11.211 1.00 95.38 99 GLU A C 1
ATOM 817 O O . GLU A 1 99 ? -2.524 -8.860 12.084 1.00 95.38 99 GLU A O 1
ATOM 822 N N . GLU A 1 100 ? -1.833 -9.586 10.077 1.00 94.38 100 GLU A N 1
ATOM 823 C CA . GLU A 1 100 ? -3.015 -10.415 9.802 1.00 94.38 100 GLU A CA 1
ATOM 824 C C . GLU A 1 100 ? -3.186 -11.506 10.871 1.00 94.38 100 GLU A C 1
ATOM 826 O O . GLU A 1 100 ? -4.265 -11.657 11.451 1.00 94.38 100 GLU A O 1
ATOM 831 N N . GLN A 1 101 ? -2.104 -12.207 11.222 1.00 92.75 101 GLN A N 1
ATOM 832 C CA . GLN A 1 101 ? -2.135 -13.257 12.239 1.00 92.75 101 GLN A CA 1
ATOM 833 C C . GLN A 1 101 ? -2.528 -12.726 13.626 1.00 92.75 101 GLN A C 1
ATOM 835 O O . GLN A 1 101 ? -3.318 -13.356 14.329 1.00 92.75 101 GLN A O 1
ATOM 840 N N . ARG A 1 102 ? -2.066 -11.528 14.007 1.00 90.44 102 ARG A N 1
ATOM 841 C CA . ARG A 1 102 ? -2.476 -10.884 15.270 1.00 90.44 102 ARG A CA 1
ATOM 842 C C . ARG A 1 102 ? -3.967 -10.568 15.320 1.00 90.44 102 ARG A C 1
ATOM 844 O O . ARG A 1 102 ? -4.555 -10.607 16.401 1.00 90.44 102 ARG A O 1
ATOM 851 N N . VAL A 1 103 ? -4.578 -10.219 14.189 1.00 84.75 103 VAL A N 1
ATOM 852 C CA . VAL A 1 103 ? -6.029 -9.988 14.110 1.00 84.75 103 VAL A CA 1
ATOM 853 C C . VAL A 1 103 ? -6.774 -11.307 14.313 1.00 84.75 103 VAL A C 1
ATOM 855 O O . VAL A 1 103 ? -7.664 -11.373 15.162 1.00 84.75 103 VAL A O 1
ATOM 858 N N . LEU A 1 104 ? -6.339 -12.377 13.641 1.00 81.56 104 LEU A N 1
ATOM 859 C CA . LEU A 1 104 ? -6.924 -13.713 13.794 1.00 81.56 104 LEU A CA 1
ATOM 860 C C . LEU A 1 104 ? -6.830 -14.233 15.237 1.00 81.56 104 LEU A C 1
ATOM 862 O O . LEU A 1 104 ? -7.802 -14.777 15.761 1.00 81.56 104 LEU A O 1
ATOM 866 N N . GLU A 1 105 ? -5.695 -14.027 15.909 1.00 81.50 105 GLU A N 1
ATOM 867 C CA . GLU A 1 105 ? -5.495 -14.413 17.313 1.00 81.50 105 GLU A CA 1
ATOM 868 C C . GLU A 1 105 ? -6.373 -13.617 18.289 1.00 81.50 105 GLU A C 1
ATOM 870 O O . GLU A 1 105 ? -6.853 -14.151 19.290 1.00 81.50 105 GLU A O 1
ATOM 875 N N . LYS A 1 106 ? -6.610 -12.329 18.022 1.00 79.88 106 LYS A N 1
ATOM 876 C CA . LYS A 1 106 ? -7.538 -11.521 18.829 1.00 79.88 106 LYS A CA 1
ATOM 877 C C . LYS A 1 106 ? -8.976 -11.987 18.644 1.00 79.88 106 LYS A C 1
ATOM 879 O O . LYS A 1 106 ? -9.720 -12.068 19.622 1.00 79.88 106 LYS A O 1
ATOM 884 N N . ASP A 1 107 ? -9.363 -12.313 17.417 1.00 77.12 107 ASP A N 1
ATOM 885 C CA . ASP A 1 107 ? -10.701 -12.813 17.120 1.00 77.12 107 ASP A CA 1
ATOM 886 C C . ASP A 1 107 ? -10.935 -14.216 17.681 1.00 77.12 107 ASP A C 1
ATOM 888 O O . ASP A 1 107 ? -12.039 -14.504 18.151 1.00 77.12 107 ASP A O 1
ATOM 892 N N . SER A 1 108 ? -9.915 -15.078 17.698 1.00 75.88 108 SER A N 1
ATOM 893 C CA . SER A 1 108 ? -10.011 -16.400 18.320 1.00 75.88 108 SER A CA 1
ATOM 894 C C . SER A 1 108 ? -10.165 -16.296 19.838 1.00 75.88 108 SER A C 1
ATOM 896 O O . SER A 1 108 ? -11.101 -16.891 20.369 1.00 75.88 108 SER A O 1
ATOM 898 N N . ARG A 1 109 ? -9.370 -15.455 20.519 1.00 74.38 109 ARG A N 1
ATOM 899 C CA . ARG A 1 109 ? -9.523 -15.181 21.964 1.00 74.38 109 ARG A CA 1
ATOM 900 C C . ARG A 1 109 ? -10.908 -14.631 22.301 1.00 74.38 109 ARG A C 1
ATOM 902 O O . ARG A 1 109 ? -11.590 -15.139 23.182 1.00 74.38 109 ARG A O 1
ATOM 909 N N . ARG A 1 110 ? -11.403 -13.664 21.520 1.00 72.75 110 ARG A N 1
ATOM 910 C CA . ARG A 1 110 ? -12.767 -13.126 21.685 1.00 72.75 110 ARG A CA 1
ATOM 911 C C . ARG A 1 110 ? -13.856 -14.185 21.497 1.00 72.75 110 ARG A C 1
ATOM 913 O O . ARG A 1 110 ? -14.933 -14.055 22.080 1.00 72.75 110 ARG A O 1
ATOM 920 N N . LYS A 1 111 ? -13.621 -15.202 20.663 1.00 71.69 111 LYS A N 1
ATOM 921 C CA . LYS A 1 111 ? -14.545 -16.327 20.455 1.00 71.69 111 LYS A CA 1
ATOM 922 C C . LYS A 1 111 ? -14.460 -17.353 21.593 1.00 71.69 111 LYS A C 1
ATOM 924 O O . LYS A 1 111 ? -15.510 -17.840 22.006 1.00 71.69 111 LYS A O 1
ATOM 929 N N . THR A 1 112 ? -13.272 -17.648 22.126 1.00 63.44 112 THR A N 1
ATOM 930 C CA . THR A 1 112 ? -13.082 -18.578 23.258 1.00 63.44 112 THR A CA 1
ATOM 931 C C . THR A 1 112 ? -13.557 -17.984 24.583 1.00 63.44 112 THR A C 1
ATOM 933 O O . THR A 1 112 ? -14.323 -18.637 25.286 1.00 63.44 112 THR A O 1
ATOM 936 N N . ASP A 1 113 ? -13.268 -16.708 24.860 1.00 58.97 113 ASP A N 1
ATOM 937 C CA . ASP A 1 113 ? -13.756 -15.994 26.055 1.00 58.97 113 ASP A CA 1
ATOM 938 C C . ASP A 1 113 ? -15.295 -15.943 26.105 1.00 58.97 113 ASP A C 1
ATOM 940 O O . ASP A 1 113 ? -15.920 -15.944 27.168 1.00 58.97 113 ASP A O 1
ATOM 944 N N . LYS A 1 114 ? -15.949 -15.946 24.936 1.00 57.09 114 LYS A N 1
ATOM 945 C CA . LYS A 1 114 ? -17.412 -16.045 24.836 1.00 57.09 114 LYS A CA 1
ATOM 946 C C . LYS A 1 114 ? -17.949 -17.453 25.109 1.00 57.09 114 LYS A C 1
ATOM 948 O O . LYS A 1 114 ? -19.139 -17.553 25.412 1.00 57.09 114 LYS A O 1
ATOM 953 N N . LYS A 1 115 ? -17.124 -18.499 24.988 1.00 58.12 115 LYS A N 1
ATOM 954 C CA . LYS A 1 115 ? -17.514 -19.915 25.079 1.00 58.12 115 LYS A CA 1
ATOM 955 C C . LYS A 1 115 ? -17.173 -20.556 26.434 1.00 58.12 115 LYS A C 1
ATOM 957 O O . LYS A 1 115 ? -17.856 -21.497 26.816 1.00 58.12 115 LYS A O 1
ATOM 962 N N . GLU A 1 116 ? -16.199 -20.025 27.179 1.00 50.81 116 GLU A N 1
ATOM 963 C CA . GLU A 1 116 ? -15.691 -20.640 28.425 1.00 50.81 116 GLU A CA 1
ATOM 964 C C . GLU A 1 116 ? -16.180 -19.998 29.737 1.00 50.81 116 GLU A C 1
ATOM 966 O O . GLU A 1 116 ? -15.802 -20.439 30.822 1.00 50.81 116 GLU A O 1
ATOM 971 N N . MET A 1 117 ? -17.057 -18.989 29.695 1.00 50.41 117 MET A N 1
ATOM 972 C CA . MET A 1 117 ? -17.531 -18.339 30.923 1.00 50.41 117 MET A CA 1
ATOM 973 C C . MET A 1 117 ? -18.882 -18.918 31.391 1.00 50.41 117 MET A C 1
ATOM 975 O O . MET A 1 117 ? -19.873 -18.780 30.664 1.00 50.41 117 MET A O 1
ATOM 979 N N . PRO A 1 118 ? -18.975 -19.533 32.594 1.00 56.31 118 PRO A N 1
ATOM 980 C CA . PRO A 1 118 ? -20.229 -20.097 33.089 1.00 56.31 118 PRO A CA 1
ATOM 981 C C . PRO A 1 118 ? -21.286 -18.994 33.214 1.00 56.31 118 PRO A C 1
ATOM 983 O O . PRO A 1 118 ? -20.997 -17.897 33.700 1.00 56.31 118 PRO A O 1
ATOM 986 N N . ALA A 1 119 ? -22.512 -19.281 32.767 1.00 57.06 119 ALA A N 1
ATOM 987 C CA . ALA A 1 119 ? -23.602 -18.311 32.600 1.00 57.06 119 ALA A CA 1
ATOM 988 C C . ALA A 1 119 ? -23.864 -17.428 33.839 1.00 57.06 119 ALA A C 1
ATOM 990 O O . ALA A 1 119 ? -24.177 -16.247 33.694 1.00 57.06 119 ALA A O 1
ATOM 991 N N . ALA A 1 120 ? -23.631 -17.952 35.047 1.00 56.84 120 ALA A N 1
ATOM 992 C CA . ALA A 1 120 ? -23.767 -17.217 36.305 1.00 56.84 120 ALA A CA 1
ATOM 993 C C . ALA A 1 120 ? -22.783 -16.034 36.454 1.00 56.84 120 ALA A C 1
ATOM 995 O O . ALA A 1 120 ? -23.132 -15.013 37.039 1.00 56.84 120 ALA A O 1
ATOM 996 N N . LYS A 1 121 ? -21.571 -16.118 35.880 1.00 53.25 121 LYS A N 1
ATOM 997 C CA . LYS A 1 121 ? -20.582 -15.021 35.910 1.00 53.25 121 LYS A CA 1
ATOM 998 C C . LYS A 1 121 ? -20.831 -13.966 34.825 1.00 53.25 121 LYS A C 1
ATOM 1000 O O . LYS A 1 121 ? -20.424 -12.821 34.992 1.00 53.25 121 LYS A O 1
ATOM 1005 N N . ARG A 1 122 ? -21.540 -14.313 33.740 1.00 51.16 122 ARG A N 1
ATOM 1006 C CA . ARG A 1 122 ? -21.904 -13.363 32.669 1.00 51.16 122 ARG A CA 1
ATOM 1007 C C . ARG A 1 122 ? -22.886 -12.299 33.155 1.00 51.16 122 ARG A C 1
ATOM 1009 O O . ARG A 1 122 ? -22.700 -11.137 32.818 1.00 51.16 122 ARG A O 1
ATOM 1016 N N . ALA A 1 123 ? -23.869 -12.675 33.976 1.00 54.25 123 ALA A N 1
ATOM 1017 C CA . ALA A 1 123 ? -24.835 -11.728 34.534 1.00 54.25 123 ALA A CA 1
ATOM 1018 C C . ALA A 1 123 ? -24.168 -10.717 35.483 1.00 54.25 123 ALA A C 1
ATOM 1020 O O . ALA A 1 123 ? -24.407 -9.522 35.362 1.00 54.25 123 ALA A O 1
ATOM 1021 N N . ALA A 1 124 ? -23.266 -11.173 36.360 1.00 53.78 124 ALA A N 1
ATOM 1022 C CA . ALA A 1 124 ? -22.580 -10.300 37.315 1.00 53.78 124 ALA A CA 1
ATOM 1023 C C . ALA A 1 124 ? -21.544 -9.368 36.653 1.00 53.78 124 ALA A C 1
ATOM 1025 O O . ALA A 1 124 ? -21.474 -8.190 36.993 1.00 53.78 124 ALA A O 1
ATOM 1026 N N . VAL A 1 125 ? -20.770 -9.864 35.677 1.00 54.47 125 VAL A N 1
ATOM 1027 C CA . VAL A 1 125 ? -19.722 -9.072 35.004 1.00 54.47 125 VAL A CA 1
ATOM 1028 C C . VAL A 1 125 ? -20.301 -8.132 33.946 1.00 54.47 125 VAL A C 1
ATOM 1030 O O . VAL A 1 125 ? -19.808 -7.010 33.820 1.00 54.47 125 VAL A O 1
ATOM 1033 N N . MET A 1 126 ? -21.353 -8.529 33.213 1.00 53.25 126 MET A N 1
ATOM 1034 C CA . MET A 1 126 ? -22.054 -7.591 32.329 1.00 53.25 126 MET A CA 1
ATOM 1035 C C . MET A 1 126 ? -22.795 -6.533 33.132 1.00 53.25 126 MET A C 1
ATOM 1037 O O . MET A 1 126 ? -22.596 -5.370 32.823 1.00 53.25 126 MET A O 1
ATOM 1041 N N . ALA A 1 127 ? -23.529 -6.889 34.193 1.00 52.75 127 ALA A N 1
ATOM 1042 C CA . ALA A 1 127 ? -24.192 -5.892 35.031 1.00 52.75 127 ALA A CA 1
ATOM 1043 C C . ALA A 1 127 ? -23.189 -4.913 35.660 1.00 52.75 127 ALA A C 1
ATOM 1045 O O . ALA A 1 127 ? -23.421 -3.716 35.629 1.00 52.75 127 ALA A O 1
ATOM 1046 N N . GLN A 1 128 ? -22.030 -5.364 36.153 1.00 53.06 128 GLN A N 1
ATOM 1047 C CA . GLN A 1 128 ? -21.027 -4.440 36.701 1.00 53.06 128 GLN A CA 1
ATOM 1048 C C . GLN A 1 128 ? -20.326 -3.603 35.621 1.00 53.06 128 GLN A C 1
ATOM 1050 O O . GLN A 1 128 ? -20.097 -2.416 35.822 1.00 53.06 128 GLN A O 1
ATOM 1055 N N . SER A 1 129 ? -20.007 -4.174 34.456 1.00 54.81 129 SER A N 1
ATOM 1056 C CA . SER A 1 129 ? -19.267 -3.453 33.405 1.00 54.81 129 SER A CA 1
ATOM 1057 C C . SER A 1 129 ? -20.147 -2.502 32.592 1.00 54.81 129 SER A C 1
ATOM 1059 O O . SER A 1 129 ? -19.653 -1.467 32.143 1.00 54.81 129 SER A O 1
ATOM 1061 N N . THR A 1 130 ? -21.429 -2.829 32.382 1.00 54.56 130 THR A N 1
ATOM 1062 C CA . THR A 1 130 ? -22.390 -1.911 31.754 1.00 54.56 130 THR A CA 1
ATOM 1063 C C . THR A 1 130 ? -22.756 -0.800 32.718 1.00 54.56 130 THR A C 1
ATOM 1065 O O . THR A 1 130 ? -22.652 0.349 32.313 1.00 54.56 130 THR A O 1
ATOM 1068 N N . VAL A 1 131 ? -23.033 -1.109 33.992 1.00 57.78 131 VAL A N 1
ATOM 1069 C CA . VAL A 1 131 ? -23.365 -0.086 34.994 1.00 57.78 131 VAL A CA 1
ATOM 1070 C C . VAL A 1 131 ? -22.203 0.887 35.175 1.00 57.78 131 VAL A C 1
ATOM 1072 O O . VAL A 1 131 ? -22.430 2.081 35.086 1.00 57.78 131 VAL A O 1
ATOM 1075 N N . VAL A 1 132 ? -20.948 0.428 35.282 1.00 58.31 132 VAL A N 1
ATOM 1076 C CA . VAL A 1 132 ? -19.784 1.333 35.403 1.00 58.31 132 VAL A CA 1
ATOM 1077 C C . VAL A 1 132 ? -19.568 2.170 34.132 1.00 58.31 132 VAL A C 1
ATOM 1079 O O . VAL A 1 132 ? -19.307 3.370 34.217 1.00 58.31 132 VAL A O 1
ATOM 1082 N N . ARG A 1 133 ? -19.707 1.587 32.929 1.00 63.50 133 ARG A N 1
ATOM 1083 C CA . ARG A 1 133 ? -19.602 2.354 31.670 1.00 63.50 133 ARG A CA 1
ATOM 1084 C C . ARG A 1 133 ? -20.738 3.356 31.493 1.00 63.50 133 ARG A C 1
ATOM 1086 O O . ARG A 1 133 ? -20.502 4.424 30.933 1.00 63.50 133 ARG A O 1
ATOM 1093 N N . GLU A 1 134 ? -21.947 3.006 31.906 1.00 65.88 134 GLU A N 1
ATOM 1094 C CA . GLU A 1 134 ? -23.110 3.885 31.859 1.00 65.88 134 GLU A CA 1
ATOM 1095 C C . GLU A 1 134 ? -22.985 4.995 32.902 1.00 65.88 134 GLU A C 1
ATOM 1097 O O . GLU A 1 134 ? -23.176 6.142 32.529 1.00 65.88 134 GLU A O 1
ATOM 1102 N N . ASP A 1 135 ? -22.511 4.718 34.120 1.00 73.56 135 ASP A N 1
ATOM 1103 C CA . ASP A 1 135 ? -22.219 5.726 35.154 1.00 73.56 135 ASP A CA 1
ATOM 1104 C C . ASP A 1 135 ? -21.191 6.758 34.671 1.00 73.56 135 ASP A C 1
ATOM 1106 O O . ASP A 1 135 ? -21.396 7.964 34.788 1.00 73.56 135 ASP A O 1
ATOM 1110 N N . HIS A 1 136 ? -20.085 6.305 34.067 1.00 77.62 136 HIS A N 1
ATOM 1111 C CA . HIS A 1 136 ? -19.076 7.216 33.519 1.00 77.62 136 HIS A CA 1
ATOM 1112 C C . HIS A 1 136 ? -19.609 8.034 32.338 1.00 77.62 136 HIS A C 1
ATOM 1114 O O . HIS A 1 136 ? -19.268 9.209 32.206 1.00 77.62 136 HIS A O 1
ATOM 1120 N N . ARG A 1 137 ? -20.454 7.441 31.482 1.00 83.94 137 ARG A N 1
ATOM 1121 C CA . ARG A 1 137 ? -21.097 8.164 30.374 1.00 83.94 137 ARG A CA 1
ATOM 1122 C C . ARG A 1 137 ? -22.132 9.161 30.877 1.00 83.94 137 ARG A C 1
ATOM 1124 O O . ARG A 1 137 ? -22.170 10.259 30.343 1.00 83.94 137 ARG A O 1
ATOM 1131 N N . VAL A 1 138 ? -22.936 8.801 31.875 1.00 87.62 138 VAL A N 1
ATOM 1132 C CA . VAL A 1 138 ? -23.939 9.678 32.490 1.00 87.62 138 VAL A CA 1
ATOM 1133 C C . VAL A 1 138 ? -23.243 10.847 33.175 1.00 87.62 138 VAL A C 1
ATOM 1135 O O . VAL A 1 138 ? -23.557 11.977 32.834 1.00 87.62 138 VAL A O 1
ATOM 1138 N N . LYS A 1 139 ? -22.206 10.611 33.987 1.00 85.31 139 LYS A N 1
ATOM 1139 C CA . LYS A 1 139 ? -21.410 11.690 34.603 1.00 85.31 139 LYS A CA 1
ATOM 1140 C C . LYS A 1 139 ? -20.789 12.628 33.571 1.00 85.31 139 LYS A C 1
ATOM 1142 O O . LYS A 1 139 ? -20.869 13.842 33.711 1.00 85.31 139 LYS A O 1
ATOM 1147 N N . HIS A 1 140 ? -20.214 12.079 32.501 1.00 89.62 140 HIS A N 1
ATOM 1148 C CA . HIS A 1 140 ? -19.656 12.893 31.420 1.00 89.62 140 HIS A CA 1
ATOM 1149 C C . HIS A 1 140 ? -20.741 13.678 30.662 1.00 89.62 140 HIS A C 1
ATOM 1151 O O . HIS A 1 140 ? -20.522 14.820 30.267 1.00 89.62 140 HIS A O 1
ATOM 1157 N N . LEU A 1 141 ? -21.917 13.085 30.436 1.00 87.38 141 LEU A N 1
ATOM 1158 C CA . LEU A 1 141 ? -23.046 13.769 29.801 1.00 87.38 141 LEU A CA 1
ATOM 1159 C C . LEU A 1 141 ? -23.611 14.871 30.701 1.00 87.38 141 LEU A C 1
ATOM 1161 O O . LEU A 1 141 ? -23.893 15.951 30.197 1.00 87.38 141 LEU A O 1
ATOM 1165 N N . GLU A 1 142 ? -23.729 14.635 32.006 1.00 90.38 142 GLU A N 1
ATOM 1166 C CA . GLU A 1 142 ? -24.137 15.639 32.993 1.00 90.38 142 GLU A CA 1
ATOM 1167 C C . GLU A 1 142 ? -23.158 16.817 33.018 1.00 90.38 142 GLU A C 1
ATOM 1169 O O . GLU A 1 142 ? -23.584 17.970 32.990 1.00 90.38 142 GLU A O 1
ATOM 1174 N N . GLU A 1 143 ? -21.852 16.546 32.973 1.00 90.88 143 GLU A N 1
ATOM 1175 C CA . GLU A 1 143 ? -20.819 17.582 32.930 1.00 90.88 143 GLU A CA 1
ATOM 1176 C C . GLU A 1 143 ? -20.871 18.396 31.626 1.00 90.88 143 GLU A C 1
ATOM 1178 O O . GLU A 1 143 ? -20.825 19.629 31.652 1.00 90.88 143 GLU A O 1
ATOM 1183 N N . VAL A 1 144 ? -21.060 17.730 30.482 1.00 89.19 144 VAL A N 1
ATOM 1184 C CA . VAL A 1 144 ? -21.230 18.397 29.182 1.00 89.19 144 VAL A CA 1
ATOM 1185 C C . VAL A 1 144 ? -22.518 19.227 29.145 1.00 89.19 144 VAL A C 1
ATOM 1187 O O . VAL A 1 144 ? -22.501 20.350 28.643 1.00 89.19 144 VAL A O 1
ATOM 1190 N N . VAL A 1 145 ? -23.625 18.724 29.699 1.00 93.69 145 VAL A N 1
ATOM 1191 C CA . VAL A 1 145 ? -24.898 19.459 29.783 1.00 93.69 145 VAL A CA 1
ATOM 1192 C C . VAL A 1 145 ? -24.767 20.675 30.696 1.00 93.69 145 VAL A C 1
ATOM 1194 O O . VAL A 1 145 ? -25.223 21.753 30.316 1.00 93.69 145 VAL A O 1
ATOM 1197 N N . ALA A 1 146 ? -24.100 20.549 31.845 1.00 91.06 146 ALA A N 1
ATOM 1198 C CA . ALA A 1 146 ? -23.852 21.669 32.749 1.00 91.06 146 ALA A CA 1
ATOM 1199 C C . ALA A 1 146 ? -22.987 22.753 32.083 1.00 91.06 146 ALA A C 1
ATOM 1201 O O . ALA A 1 146 ? -23.325 23.937 32.138 1.00 91.06 146 ALA A O 1
ATOM 1202 N N . GLN A 1 147 ? -21.920 22.359 31.378 1.00 90.12 147 GLN A N 1
ATOM 1203 C CA . GLN A 1 147 ? -21.092 23.297 30.614 1.00 90.12 147 GLN A CA 1
ATOM 1204 C C . GLN A 1 147 ? -21.881 23.979 29.490 1.00 90.12 147 GLN A C 1
ATOM 1206 O O . GLN A 1 147 ? -21.767 25.191 29.310 1.00 90.12 147 GLN A O 1
ATOM 1211 N N . LEU A 1 148 ? -22.717 23.241 28.756 1.00 88.31 148 LEU A N 1
ATOM 1212 C CA . LEU A 1 148 ? -23.578 23.798 27.707 1.00 88.31 148 LEU A CA 1
ATOM 1213 C C . LEU A 1 148 ? -24.621 24.771 28.269 1.00 88.31 148 LEU A C 1
ATOM 1215 O O . LEU A 1 148 ? -24.812 25.853 27.715 1.00 88.31 148 LEU A O 1
ATOM 1219 N N . GLN A 1 149 ? -25.265 24.436 29.388 1.00 88.00 149 GLN A N 1
ATOM 1220 C CA . GLN A 1 149 ? -26.208 25.328 30.069 1.00 88.00 149 GLN A CA 1
ATOM 1221 C C . GLN A 1 149 ? -25.518 26.601 30.581 1.00 88.00 149 GLN A C 1
ATOM 1223 O O . GLN A 1 149 ? -26.091 27.689 30.493 1.00 88.00 149 GLN A O 1
ATOM 1228 N N . GLN A 1 150 ? -24.272 26.498 31.054 1.00 87.69 150 GLN A N 1
ATOM 1229 C CA . GLN A 1 150 ? -23.472 27.655 31.457 1.00 87.69 150 GLN A CA 1
ATOM 1230 C C . GLN A 1 150 ? -23.068 28.531 30.259 1.00 87.69 150 GLN A C 1
ATOM 1232 O O . GLN A 1 150 ? -23.117 29.755 30.348 1.00 87.69 150 GLN A O 1
ATOM 1237 N N . GLN A 1 151 ? -22.730 27.931 29.114 1.00 85.12 151 GLN A N 1
ATOM 1238 C CA . GLN A 1 151 ? -22.432 28.675 27.883 1.00 85.12 151 GLN A CA 1
ATOM 1239 C C . GLN A 1 151 ? -23.667 29.398 27.331 1.00 85.12 151 GLN A C 1
ATOM 1241 O O . GLN A 1 151 ? -23.567 30.553 26.917 1.00 85.12 151 GLN A O 1
ATOM 1246 N N . LEU A 1 152 ? -24.838 28.756 27.363 1.00 84.88 152 LEU A N 1
ATOM 1247 C CA . LEU A 1 152 ? -26.096 29.360 26.921 1.00 84.88 152 LEU A CA 1
ATOM 1248 C C . LEU A 1 152 ? -26.554 30.483 27.858 1.00 84.88 152 LEU A C 1
ATOM 1250 O O . LEU A 1 152 ? -26.972 31.533 27.378 1.00 84.88 152 LEU A O 1
ATOM 1254 N N . SER A 1 153 ? -26.437 30.314 29.178 1.00 79.12 153 SER A N 1
ATOM 1255 C CA . SER A 1 153 ? -26.790 31.375 30.131 1.00 79.12 153 SER A CA 1
ATOM 1256 C C . SER A 1 153 ? -25.849 32.576 30.028 1.00 79.12 153 SER A C 1
ATOM 1258 O O . SER A 1 153 ? -26.320 33.710 30.036 1.00 79.12 153 SER A O 1
ATOM 1260 N N . ALA A 1 154 ? -24.547 32.356 29.820 1.00 72.94 154 ALA A N 1
ATOM 1261 C CA . ALA A 1 154 ? -23.593 33.432 29.556 1.00 72.94 154 ALA A CA 1
ATOM 1262 C C . ALA A 1 154 ? -23.890 34.162 28.232 1.00 72.94 154 ALA A C 1
ATOM 1264 O O . ALA A 1 154 ? -23.816 35.390 28.171 1.00 72.94 154 ALA A O 1
ATOM 1265 N N . ALA A 1 155 ? -24.272 33.428 27.182 1.00 68.94 155 ALA A N 1
ATOM 1266 C CA . ALA A 1 155 ? -24.629 34.005 25.886 1.00 68.94 155 ALA A CA 1
ATOM 1267 C C . ALA A 1 155 ? -25.946 34.803 25.924 1.00 68.94 155 ALA A C 1
ATOM 1269 O O . ALA A 1 155 ? -26.059 35.812 25.234 1.00 68.94 155 ALA A O 1
ATOM 1270 N N . LEU A 1 156 ? -26.919 34.385 26.741 1.00 67.38 156 LEU A N 1
ATOM 1271 C CA . LEU A 1 156 ? -28.221 35.050 26.887 1.00 67.38 156 LEU A CA 1
ATOM 1272 C C . LEU A 1 156 ? -28.216 36.192 27.922 1.00 67.38 156 LEU A C 1
ATOM 1274 O O . LEU A 1 156 ? -29.035 37.101 27.820 1.00 67.38 156 LEU A O 1
ATOM 1278 N N . ALA A 1 157 ? -27.301 36.172 28.898 1.00 65.75 157 ALA A N 1
ATOM 1279 C CA . ALA A 1 157 ? -27.125 37.240 29.890 1.00 65.75 157 ALA A CA 1
ATOM 1280 C C . ALA A 1 157 ? -26.215 38.384 29.406 1.00 65.75 157 ALA A C 1
ATOM 1282 O O . ALA A 1 157 ? -26.122 39.424 30.059 1.00 65.75 157 ALA A O 1
ATOM 1283 N N . SER A 1 158 ? -25.545 38.211 28.265 1.00 56.31 158 SER A N 1
ATOM 1284 C CA . SER A 1 158 ? -24.724 39.255 27.655 1.00 56.31 158 SER A CA 1
ATOM 1285 C C . SER A 1 158 ? -25.597 40.145 26.757 1.00 56.31 158 SER A C 1
ATOM 1287 O O . SER A 1 158 ? -26.134 39.643 25.768 1.00 56.31 158 SER A O 1
ATOM 1289 N N . PRO A 1 159 ? -25.739 41.461 27.011 1.00 60.09 159 PRO A N 1
ATOM 1290 C CA . PRO A 1 159 ? -26.309 42.356 26.005 1.00 60.09 159 PRO A CA 1
ATOM 1291 C C . PRO A 1 159 ? -25.400 42.379 24.761 1.00 60.09 159 PRO A C 1
ATOM 1293 O O . PRO A 1 159 ? -24.182 42.206 24.909 1.00 60.09 159 PRO A O 1
ATOM 1296 N N . PRO A 1 160 ? -25.931 42.619 23.541 1.00 52.72 160 PRO A N 1
ATOM 1297 C CA . PRO A 1 160 ? -25.103 42.774 22.351 1.00 52.72 160 PRO A CA 1
ATOM 1298 C C . PRO A 1 160 ? -24.191 43.988 22.537 1.00 52.72 160 PRO A C 1
ATOM 1300 O O . PRO A 1 160 ? -24.564 45.135 22.302 1.00 52.72 160 PRO A O 1
ATOM 1303 N N . SER A 1 161 ? -22.971 43.726 22.992 1.00 48.00 161 SER A N 1
ATOM 1304 C CA . SER A 1 161 ? -21.931 44.730 23.108 1.00 48.00 161 SER A CA 1
ATOM 1305 C C . SER A 1 161 ? -21.373 44.964 21.712 1.00 48.00 161 SER A C 1
ATOM 1307 O O . SER A 1 161 ? -20.429 44.306 21.280 1.00 48.00 161 SER A O 1
ATOM 1309 N N . VAL A 1 162 ? -21.976 45.909 20.991 1.00 54.94 162 VAL A N 1
ATOM 1310 C CA . VAL A 1 162 ? -21.330 46.576 19.860 1.00 54.94 162 VAL A CA 1
ATOM 1311 C C . VAL A 1 162 ? -20.238 47.464 20.448 1.00 54.94 162 VAL A C 1
ATOM 1313 O O . VAL A 1 162 ? -20.429 48.654 20.679 1.00 54.94 162 VAL A O 1
ATOM 1316 N N . THR A 1 163 ? -19.089 46.871 20.751 1.00 53.91 163 THR A N 1
ATOM 1317 C CA . THR A 1 163 ? -17.863 47.623 21.006 1.00 53.91 163 THR A CA 1
ATOM 1318 C C . THR A 1 163 ? -16.912 47.408 19.830 1.00 53.91 163 THR A C 1
ATOM 1320 O O . THR A 1 163 ? -16.755 46.278 19.353 1.00 53.91 163 THR A O 1
ATOM 1323 N N . PRO A 1 164 ? -16.278 48.469 19.298 1.00 50.47 164 PRO A N 1
ATOM 1324 C CA . PRO A 1 164 ? -15.269 48.309 18.267 1.00 50.47 164 PRO A CA 1
ATOM 1325 C C . PRO A 1 164 ? -14.097 47.541 18.873 1.00 50.47 164 PRO A C 1
ATOM 1327 O O . PRO A 1 164 ? -13.464 47.993 19.827 1.00 50.47 164 PRO A O 1
ATOM 1330 N N . ARG A 1 165 ? -13.812 46.362 18.324 1.00 46.44 165 ARG A N 1
ATOM 1331 C CA . ARG A 1 165 ? -12.675 45.533 18.727 1.00 46.44 165 ARG A CA 1
ATOM 1332 C C . ARG A 1 165 ? -11.373 46.349 18.615 1.00 46.44 165 ARG A C 1
ATOM 1334 O O . ARG A 1 165 ? -11.058 46.795 17.508 1.00 46.44 165 ARG A O 1
ATOM 1341 N N . PRO A 1 166 ? -10.581 46.519 19.691 1.00 53.31 166 PRO A N 1
ATOM 1342 C CA . PRO A 1 166 ? -9.266 47.130 19.585 1.00 53.31 166 PRO A CA 1
ATOM 1343 C C . PRO A 1 166 ? -8.372 46.237 18.728 1.00 53.31 166 PRO A C 1
ATOM 1345 O O . PRO A 1 166 ? -8.288 45.023 18.935 1.00 53.31 166 PRO A O 1
ATOM 1348 N N . ALA A 1 167 ? -7.726 46.842 17.735 1.00 51.72 167 ALA A N 1
ATOM 1349 C CA . ALA A 1 167 ? -6.801 46.148 16.857 1.00 51.72 167 ALA A CA 1
ATOM 1350 C C . ALA A 1 167 ? -5.655 45.515 17.672 1.00 51.72 167 ALA A C 1
ATOM 1352 O O . ALA A 1 167 ? -5.109 46.163 18.570 1.00 51.72 167 ALA A O 1
ATOM 1353 N N . PRO A 1 168 ? -5.250 44.273 17.363 1.00 52.59 168 PRO A N 1
ATOM 1354 C CA . PRO A 1 168 ? -4.113 43.663 18.029 1.00 52.59 168 PRO A CA 1
ATOM 1355 C C . PRO A 1 168 ? -2.829 44.414 17.651 1.00 52.59 168 PRO A C 1
ATOM 1357 O O . PRO A 1 168 ? -2.479 44.522 16.473 1.00 52.59 168 PRO A O 1
ATOM 1360 N N . ARG A 1 169 ? -2.120 44.933 18.662 1.00 55.94 169 ARG A N 1
ATOM 1361 C CA . ARG A 1 169 ? -0.775 45.504 18.512 1.00 55.94 169 ARG A CA 1
ATOM 1362 C C . ARG A 1 169 ? 0.231 44.368 18.359 1.00 55.94 169 ARG A C 1
ATOM 1364 O O . ARG A 1 169 ? 0.844 43.929 19.324 1.00 55.94 169 ARG A O 1
ATOM 1371 N N . TYR A 1 170 ? 0.384 43.900 17.129 1.00 48.34 170 TYR A N 1
ATOM 1372 C CA . TYR A 1 170 ? 1.586 43.188 16.712 1.00 48.34 170 TYR A CA 1
ATOM 1373 C C . TYR A 1 170 ? 2.637 44.215 16.275 1.00 48.34 170 TYR A C 1
ATOM 1375 O O . TYR A 1 170 ? 2.258 45.232 15.686 1.00 48.34 170 TYR A O 1
ATOM 1383 N N . PRO A 1 171 ? 3.942 43.972 16.495 1.00 47.03 171 PRO A N 1
ATOM 1384 C CA . PRO A 1 171 ? 4.974 44.726 15.800 1.00 47.03 171 PRO A CA 1
ATOM 1385 C C . PRO A 1 171 ? 4.757 44.539 14.292 1.00 47.03 171 PRO A C 1
ATOM 1387 O O . PRO A 1 171 ? 4.949 43.460 13.731 1.00 47.03 171 PRO A O 1
ATOM 1390 N N . THR A 1 172 ? 4.260 45.588 13.640 1.00 46.56 172 THR A N 1
ATOM 1391 C CA . THR A 1 172 ? 3.953 45.618 12.213 1.00 46.56 172 THR A CA 1
ATOM 1392 C C . THR A 1 172 ? 5.240 45.575 11.412 1.00 46.56 172 THR A C 1
ATOM 1394 O O . THR A 1 172 ? 5.778 46.604 11.013 1.00 46.56 172 THR A O 1
ATOM 1397 N N . ARG A 1 173 ? 5.689 44.372 11.069 1.00 53.28 173 ARG A N 1
ATOM 1398 C CA . ARG A 1 173 ? 6.294 44.178 9.757 1.00 53.28 173 ARG A CA 1
ATOM 1399 C C . ARG A 1 173 ? 5.156 43.819 8.813 1.00 53.28 173 ARG A C 1
ATOM 1401 O O . ARG A 1 173 ? 4.677 42.689 8.807 1.00 53.28 173 ARG A O 1
ATOM 1408 N N . ALA A 1 174 ? 4.658 44.828 8.098 1.00 50.59 174 ALA A N 1
ATOM 1409 C CA . ALA A 1 174 ? 3.522 44.699 7.195 1.00 50.59 174 ALA A CA 1
ATOM 1410 C C . ALA A 1 174 ? 3.718 43.484 6.265 1.00 50.59 174 ALA A C 1
ATOM 1412 O O . ALA A 1 174 ? 4.692 43.460 5.502 1.00 50.59 174 ALA A O 1
ATOM 1413 N N . PRO A 1 175 ? 2.821 42.479 6.272 1.00 50.59 175 PRO A N 1
ATOM 1414 C CA . PRO A 1 175 ? 2.790 41.540 5.173 1.00 50.59 175 PRO A CA 1
ATOM 1415 C C . PRO A 1 175 ? 2.335 42.364 3.973 1.00 50.59 175 PRO A C 1
ATOM 1417 O O . PRO A 1 175 ? 1.220 42.889 3.965 1.00 50.59 175 PRO A O 1
ATOM 1420 N N . ARG A 1 176 ? 3.214 42.544 2.981 1.00 57.41 176 ARG A N 1
ATOM 1421 C CA . ARG A 1 176 ? 2.844 43.152 1.699 1.00 57.41 176 ARG A CA 1
ATOM 1422 C C . ARG A 1 176 ? 1.755 42.275 1.079 1.00 57.41 176 ARG A C 1
ATOM 1424 O O . ARG A 1 176 ? 2.062 41.322 0.365 1.00 57.41 176 ARG A O 1
ATOM 1431 N N . LYS A 1 177 ? 0.483 42.545 1.396 1.00 57.66 177 LYS A N 1
ATOM 1432 C CA . LYS A 1 177 ? -0.664 41.925 0.735 1.00 57.66 177 LYS A CA 1
ATOM 1433 C C . LYS A 1 177 ? -0.517 42.287 -0.735 1.00 57.66 177 LYS A C 1
ATOM 1435 O O . LYS A 1 177 ? -0.662 43.451 -1.099 1.00 57.66 177 LYS A O 1
ATOM 1440 N N . ARG A 1 178 ? -0.123 41.308 -1.556 1.00 62.78 178 ARG A N 1
ATOM 1441 C CA . ARG A 1 178 ? 0.048 41.503 -2.998 1.00 62.78 178 ARG A CA 1
ATOM 1442 C C . ARG A 1 178 ? -1.275 42.060 -3.532 1.00 62.78 178 ARG A C 1
ATOM 1444 O O . ARG A 1 178 ? -2.296 41.396 -3.328 1.00 62.78 178 ARG A O 1
ATOM 1451 N N . PRO A 1 179 ? -1.285 43.249 -4.153 1.00 68.69 179 PRO A N 1
ATOM 1452 C CA . PRO A 1 179 ? -2.529 43.922 -4.485 1.00 68.69 179 PRO A CA 1
ATOM 1453 C C . PRO A 1 179 ? -3.370 43.043 -5.420 1.00 68.69 179 PRO A C 1
ATOM 1455 O O . PRO A 1 179 ? -2.846 42.330 -6.282 1.00 68.69 179 PRO A O 1
ATOM 1458 N N . MET A 1 180 ? -4.676 43.013 -5.157 1.00 77.31 180 MET A N 1
ATOM 1459 C CA . MET A 1 180 ? -5.639 42.205 -5.903 1.00 77.31 180 MET A CA 1
ATOM 1460 C C . MET A 1 180 ? -5.882 42.841 -7.269 1.00 77.31 180 MET A C 1
ATOM 1462 O O . MET A 1 180 ? -6.132 44.043 -7.346 1.00 77.31 180 MET A O 1
ATOM 1466 N N . VAL A 1 181 ? -5.797 42.027 -8.320 1.00 86.88 181 VAL A N 1
ATOM 1467 C CA . VAL A 1 181 ? -5.915 42.445 -9.723 1.00 86.88 181 VAL A CA 1
ATOM 1468 C C . VAL A 1 181 ? -7.308 42.095 -10.237 1.00 86.88 181 VAL A C 1
ATOM 1470 O O . VAL A 1 181 ? -7.833 41.023 -9.927 1.00 86.88 181 VAL A O 1
ATOM 1473 N N . CYS A 1 182 ? -7.914 42.987 -11.011 1.00 88.25 182 CYS A N 1
ATOM 1474 C CA . CYS A 1 182 ? -9.203 42.764 -11.645 1.00 88.25 182 CYS A CA 1
ATOM 1475 C C . CYS A 1 182 ? -9.043 41.799 -12.824 1.00 88.25 182 CYS A C 1
ATOM 1477 O O . CYS A 1 182 ? -8.259 42.055 -13.731 1.00 88.25 182 CYS A O 1
ATOM 1479 N N . PHE A 1 183 ? -9.819 40.717 -12.858 1.00 89.31 183 PHE A N 1
ATOM 1480 C CA . PHE A 1 183 ? -9.764 39.721 -13.937 1.00 89.31 183 PHE A CA 1
ATOM 1481 C C . PHE A 1 183 ? -10.451 40.163 -15.242 1.00 89.31 183 PHE A C 1
ATOM 1483 O O . PHE A 1 183 ? -10.399 39.433 -16.226 1.00 89.31 183 PHE A O 1
ATOM 1490 N N . ASN A 1 184 ? -11.096 41.335 -15.257 1.00 88.06 184 ASN A N 1
ATOM 1491 C CA . ASN A 1 184 ? -11.683 41.913 -16.469 1.00 88.06 184 ASN A CA 1
ATOM 1492 C C . ASN A 1 184 ? -10.699 42.840 -17.197 1.00 88.06 184 ASN A C 1
ATOM 1494 O O . ASN A 1 184 ? -10.462 42.673 -18.387 1.00 88.06 184 ASN A O 1
ATOM 1498 N N . CYS A 1 185 ? -10.110 43.799 -16.477 1.00 90.44 185 CYS A N 1
ATOM 1499 C CA . CYS A 1 185 ? -9.258 44.831 -17.074 1.00 90.44 185 CYS A CA 1
ATOM 1500 C C . CYS A 1 185 ? -7.806 44.823 -16.570 1.00 90.44 185 CYS A C 1
ATOM 1502 O O . CYS A 1 185 ? -7.004 45.627 -17.022 1.00 90.44 185 CYS A O 1
ATOM 1504 N N . GLY A 1 186 ? -7.436 43.998 -15.590 1.00 86.44 186 GLY A N 1
ATOM 1505 C CA . GLY A 1 186 ? -6.062 43.907 -15.075 1.00 86.44 186 GLY A CA 1
ATOM 1506 C C . GLY A 1 186 ? -5.635 45.006 -14.090 1.00 86.44 186 GLY A C 1
ATOM 1507 O O . GLY A 1 186 ? -4.542 44.915 -13.539 1.00 86.44 186 GLY A O 1
ATOM 1508 N N . GLN A 1 187 ? -6.468 46.019 -13.814 1.00 86.25 187 GLN A N 1
ATOM 1509 C CA . GLN A 1 187 ? -6.165 47.060 -12.815 1.00 86.25 187 GLN A CA 1
ATOM 1510 C C . GLN A 1 187 ? -6.281 46.554 -11.373 1.00 86.25 187 GLN A C 1
ATOM 1512 O O . GLN A 1 187 ? -7.023 45.618 -11.079 1.00 86.25 187 GLN A O 1
ATOM 1517 N N . LEU A 1 188 ? -5.558 47.200 -10.458 1.00 81.81 188 LEU A N 1
ATOM 1518 C CA . LEU A 1 188 ? -5.560 46.874 -9.033 1.00 81.81 188 LEU A CA 1
ATOM 151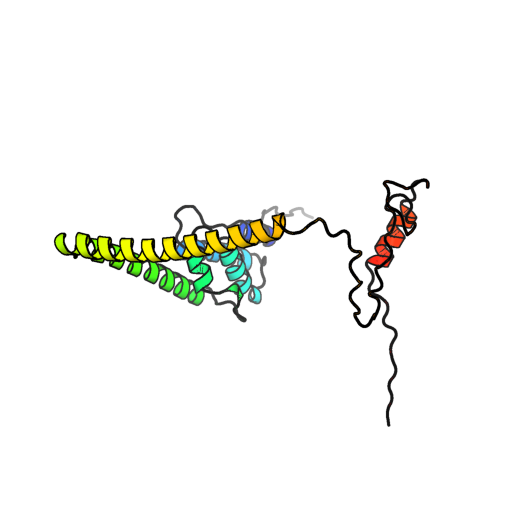9 C C . LEU A 1 188 ? -6.743 47.526 -8.299 1.00 81.81 188 LEU A C 1
ATOM 1521 O O . LEU A 1 188 ? -7.213 48.592 -8.686 1.00 81.81 188 LEU A O 1
ATOM 1525 N N . GLY A 1 189 ? -7.193 46.906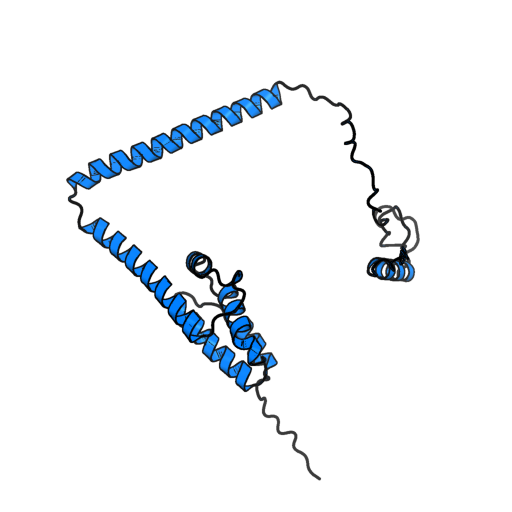 -7.206 1.00 81.69 189 GLY A N 1
ATOM 1526 C CA . GLY A 1 189 ? -8.090 47.543 -6.227 1.00 81.69 189 GLY A CA 1
ATOM 1527 C C . GLY A 1 189 ? -9.590 47.273 -6.392 1.00 81.69 189 GLY A C 1
ATOM 1528 O O . GLY A 1 189 ? -10.350 47.616 -5.493 1.00 81.69 189 GLY A O 1
ATOM 1529 N N . HIS A 1 190 ? -10.024 46.608 -7.465 1.00 85.56 190 HIS A N 1
ATOM 1530 C CA . HIS A 1 190 ? -11.424 46.203 -7.657 1.00 85.56 190 HIS A CA 1
ATOM 1531 C C . HIS A 1 190 ? -11.537 44.807 -8.294 1.00 85.56 190 HIS A C 1
ATOM 1533 O O . HIS A 1 190 ? -10.566 44.271 -8.834 1.00 85.56 190 HIS A O 1
ATOM 1539 N N . ARG A 1 191 ? -12.725 44.195 -8.211 1.00 84.00 191 ARG A N 1
ATOM 1540 C CA . ARG A 1 191 ? -13.049 42.891 -8.821 1.00 84.00 191 ARG A CA 1
ATOM 1541 C C . ARG A 1 191 ? -13.907 43.096 -10.076 1.00 84.00 191 ARG A C 1
ATOM 1543 O O . ARG A 1 191 ? -14.493 44.156 -10.261 1.00 84.00 191 ARG A O 1
ATOM 1550 N N . MET A 1 192 ? -13.993 42.062 -10.912 1.00 81.06 192 MET A N 1
ATOM 1551 C CA . MET A 1 192 ? -14.850 42.001 -12.104 1.00 81.06 192 MET A CA 1
ATOM 1552 C C . MET A 1 192 ? -16.290 42.480 -11.846 1.00 81.06 192 MET A C 1
ATOM 1554 O O . MET A 1 192 ? -16.828 43.204 -12.670 1.00 81.06 192 MET A O 1
ATOM 1558 N N . GLU A 1 193 ? -16.860 42.158 -10.681 1.00 79.06 193 GLU A N 1
ATOM 1559 C CA . GLU A 1 193 ? -18.227 42.531 -10.273 1.00 79.06 193 GLU A CA 1
ATOM 1560 C C . GLU A 1 193 ? -18.471 44.052 -10.176 1.00 79.06 193 GLU A C 1
ATOM 1562 O O . GLU A 1 193 ? -19.610 44.488 -10.278 1.00 79.06 193 GLU A O 1
ATOM 1567 N N . GLY A 1 194 ? -17.421 44.867 -10.011 1.00 80.00 194 GLY A N 1
ATOM 1568 C CA . GLY A 1 194 ? -17.505 46.334 -9.940 1.00 80.00 194 GLY A CA 1
ATOM 1569 C C . GLY A 1 194 ? -16.664 47.042 -11.003 1.00 80.00 194 GLY A C 1
ATOM 1570 O O . GLY A 1 194 ? -16.248 48.180 -10.800 1.00 80.00 194 GLY A O 1
ATOM 1571 N N . CYS A 1 195 ? -16.319 46.353 -12.095 1.00 86.94 195 CYS A N 1
ATOM 1572 C CA . CYS A 1 195 ? -15.431 46.890 -13.119 1.00 86.94 195 CYS A CA 1
ATOM 1573 C C . CYS A 1 195 ? -16.211 47.663 -14.189 1.00 86.94 195 CYS A C 1
ATOM 1575 O O . CYS A 1 195 ? -17.036 47.087 -14.889 1.00 86.94 195 CYS A O 1
ATOM 1577 N N . THR A 1 196 ? -15.896 48.946 -14.361 1.00 88.38 196 THR A N 1
ATOM 1578 C CA . THR A 1 196 ? -16.464 49.809 -15.415 1.00 88.38 196 THR A CA 1
ATOM 1579 C C . THR A 1 196 ? -15.570 49.927 -16.654 1.00 88.38 196 THR A C 1
ATOM 1581 O O . THR A 1 196 ? -15.946 50.567 -17.631 1.00 88.38 196 THR A O 1
ATOM 1584 N N . ASN A 1 197 ? -14.385 49.312 -16.631 1.00 85.88 197 ASN A N 1
ATOM 1585 C CA . ASN A 1 197 ? -13.424 49.363 -17.732 1.00 85.88 197 ASN A CA 1
ATOM 1586 C C . ASN A 1 197 ? -13.714 48.297 -18.802 1.00 85.88 197 ASN A C 1
ATOM 1588 O O . ASN A 1 197 ? -14.192 47.208 -18.463 1.00 85.88 197 ASN A O 1
ATOM 1592 N N . PRO A 1 198 ? -13.345 48.549 -20.074 1.00 86.25 198 PRO A N 1
ATOM 1593 C CA . PRO A 1 198 ? -13.410 47.534 -21.118 1.00 86.25 198 PRO A CA 1
ATOM 1594 C C . PRO A 1 198 ? -12.485 46.352 -20.798 1.00 86.25 198 PRO A C 1
ATOM 1596 O O . PRO A 1 198 ? -11.488 46.483 -20.078 1.00 86.25 198 PRO A O 1
ATOM 1599 N N . ARG A 1 199 ? -12.841 45.177 -21.325 1.00 88.00 199 ARG A N 1
ATOM 1600 C CA . ARG A 1 199 ? -12.087 43.938 -21.115 1.00 88.00 199 ARG A CA 1
ATOM 1601 C C . ARG A 1 199 ? -10.715 44.033 -21.781 1.00 88.00 199 ARG A C 1
ATOM 1603 O O . ARG A 1 199 ? -10.625 44.325 -22.967 1.00 88.00 199 ARG A O 1
ATOM 1610 N N . ASP A 1 200 ? -9.673 43.716 -21.024 1.00 86.81 200 ASP A N 1
ATOM 1611 C CA . ASP A 1 200 ? -8.279 43.754 -21.471 1.00 86.81 200 ASP A CA 1
ATOM 1612 C C . ASP A 1 200 ? -7.577 42.476 -20.999 1.00 86.81 200 ASP A C 1
ATOM 1614 O O . ASP A 1 200 ? -7.130 42.360 -19.854 1.00 86.81 200 ASP A O 1
ATOM 1618 N N . ALA A 1 201 ? -7.560 41.471 -21.876 1.00 85.00 201 ALA A N 1
ATOM 1619 C CA . ALA A 1 201 ? -7.018 40.151 -21.566 1.00 85.00 201 ALA A CA 1
ATOM 1620 C C . ALA A 1 201 ? -5.483 40.149 -21.492 1.00 85.00 201 ALA A C 1
ATOM 1622 O O . ALA A 1 201 ? -4.910 39.410 -20.689 1.00 85.00 201 ALA A O 1
ATOM 1623 N N . GLU A 1 202 ? -4.823 40.997 -22.284 1.00 87.44 202 GLU A N 1
ATOM 1624 C CA . GLU A 1 202 ? -3.364 41.063 -22.353 1.00 87.44 202 GLU A CA 1
ATOM 1625 C C . GLU A 1 202 ? -2.787 41.581 -21.033 1.00 87.44 202 GLU A C 1
ATOM 1627 O O . GLU A 1 202 ? -1.895 40.964 -20.439 1.00 87.44 202 GLU A O 1
ATOM 1632 N N . ARG A 1 203 ? -3.374 42.656 -20.498 1.00 86.69 203 ARG A N 1
ATOM 1633 C CA . ARG A 1 203 ? -2.934 43.236 -19.227 1.00 86.69 203 ARG A CA 1
ATOM 1634 C C . ARG A 1 203 ? -3.186 42.303 -18.044 1.00 86.69 203 ARG A C 1
ATOM 1636 O O . ARG A 1 203 ? -2.362 42.217 -17.132 1.00 86.69 203 ARG A O 1
ATOM 1643 N N . VAL A 1 204 ? -4.291 41.553 -18.061 1.00 86.50 204 VAL A N 1
ATOM 1644 C CA . VAL A 1 204 ? -4.579 40.521 -17.049 1.00 86.50 204 VAL A CA 1
ATOM 1645 C C . VAL A 1 204 ? -3.517 39.418 -17.079 1.00 86.50 204 VAL A C 1
ATOM 1647 O O . VAL A 1 204 ? -2.997 39.043 -16.024 1.00 86.50 204 VAL A O 1
ATOM 1650 N N . GLN A 1 205 ? -3.150 38.931 -18.267 1.00 84.81 205 GLN A N 1
ATOM 1651 C CA . GLN A 1 205 ? -2.152 37.874 -18.434 1.00 84.81 205 GLN A CA 1
ATOM 1652 C C . GLN A 1 205 ? -0.757 38.318 -17.969 1.00 84.81 205 GLN A C 1
ATOM 1654 O O . GLN A 1 205 ? -0.122 37.608 -17.183 1.00 84.81 205 GLN A O 1
ATOM 1659 N N . GLN A 1 206 ? -0.303 39.513 -18.366 1.00 85.00 206 GLN A N 1
ATOM 1660 C CA . GLN A 1 206 ? 0.977 40.080 -17.914 1.00 85.00 206 GLN A CA 1
ATOM 1661 C C . GLN A 1 206 ? 1.043 40.178 -16.382 1.00 85.00 206 GLN A C 1
ATOM 1663 O O . GLN A 1 206 ? 2.047 39.824 -15.757 1.00 85.00 206 GLN A O 1
ATOM 1668 N N . GLN A 1 207 ? -0.058 40.583 -15.752 1.00 83.94 207 GLN A N 1
ATOM 1669 C CA . GLN A 1 207 ? -0.129 40.751 -14.309 1.00 83.94 207 GLN A CA 1
ATOM 1670 C C . GLN A 1 207 ? -0.183 39.417 -13.538 1.00 83.94 207 GLN A C 1
ATOM 1672 O O . GLN A 1 207 ? 0.329 39.343 -12.416 1.00 83.94 207 GLN A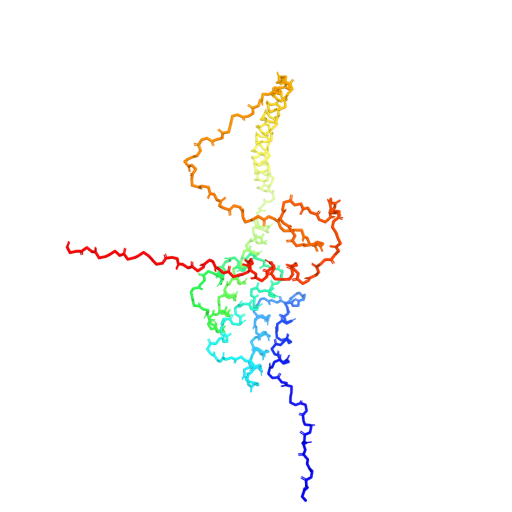 O 1
ATOM 1677 N N . MET A 1 208 ? -0.764 38.358 -14.115 1.00 81.50 208 MET A N 1
ATOM 1678 C CA . MET A 1 208 ? -0.709 37.002 -13.551 1.00 81.50 208 MET A CA 1
ATOM 1679 C C . MET A 1 208 ? 0.709 36.425 -13.607 1.00 81.50 208 MET A C 1
ATOM 1681 O O . MET A 1 208 ? 1.187 35.910 -12.595 1.00 81.50 208 MET A O 1
ATOM 1685 N N . ILE A 1 209 ? 1.404 36.593 -14.737 1.00 82.06 209 ILE A N 1
ATOM 1686 C CA . ILE A 1 209 ? 2.799 36.156 -14.918 1.00 82.06 209 ILE A CA 1
ATOM 1687 C C . ILE A 1 209 ? 3.731 36.902 -13.949 1.00 82.06 209 ILE A C 1
ATOM 1689 O O . ILE A 1 209 ? 4.574 36.293 -13.292 1.00 82.06 209 ILE A O 1
ATOM 1693 N N . ALA A 1 210 ? 3.548 38.215 -13.780 1.00 77.50 210 ALA A N 1
ATOM 1694 C CA . ALA A 1 210 ? 4.321 39.000 -12.817 1.00 77.50 210 ALA A CA 1
ATOM 1695 C C . ALA A 1 210 ? 4.085 38.559 -11.357 1.00 77.50 210 ALA A C 1
ATOM 1697 O O . ALA A 1 210 ? 4.969 38.695 -10.511 1.00 77.50 210 ALA A O 1
ATOM 1698 N N . ARG A 1 211 ? 2.902 38.008 -11.036 1.00 72.19 211 ARG A N 1
ATOM 1699 C CA . ARG A 1 211 ? 2.586 37.492 -9.692 1.00 72.19 211 ARG A CA 1
ATOM 1700 C C . ARG A 1 211 ? 3.147 36.094 -9.438 1.00 72.19 211 ARG A C 1
ATOM 1702 O O . ARG A 1 211 ? 3.433 35.809 -8.275 1.00 72.19 211 ARG A O 1
ATOM 1709 N N . SER A 1 212 ? 3.294 35.251 -10.459 1.00 74.50 212 SER A N 1
ATOM 1710 C CA . SER A 1 212 ? 3.843 33.896 -10.312 1.00 74.50 212 SER A CA 1
ATOM 1711 C C . SER A 1 212 ? 5.370 33.870 -10.186 1.00 74.50 212 SER A C 1
ATOM 1713 O O . SER A 1 212 ? 5.917 32.869 -9.732 1.00 74.50 212 SER A O 1
ATOM 1715 N N . GLN A 1 213 ? 6.067 34.962 -10.524 1.00 69.50 213 GLN A N 1
ATOM 1716 C CA . GLN A 1 213 ? 7.514 35.071 -10.323 1.00 69.50 213 GLN A CA 1
ATOM 1717 C C . GLN A 1 213 ? 7.865 35.440 -8.859 1.00 69.50 213 GLN A C 1
ATOM 1719 O O . GLN A 1 213 ? 7.223 36.317 -8.257 1.00 69.50 213 GLN A O 1
ATOM 1724 N N . PRO A 1 214 ? 8.872 34.785 -8.246 1.00 56.62 214 PRO A N 1
ATOM 1725 C CA . PRO A 1 214 ? 9.371 35.162 -6.927 1.00 56.62 214 PRO A CA 1
ATOM 1726 C C . PRO A 1 214 ? 10.038 36.549 -6.984 1.00 56.62 214 PRO A C 1
ATOM 1728 O O . PRO A 1 214 ? 10.578 36.931 -8.025 1.00 56.62 214 PRO A O 1
ATOM 1731 N N . PRO A 1 215 ? 10.004 37.340 -5.894 1.00 58.88 215 PRO A N 1
ATOM 1732 C CA . PRO A 1 215 ? 10.686 38.630 -5.875 1.00 58.88 215 PRO A CA 1
ATOM 1733 C C . PRO A 1 215 ? 12.188 38.405 -6.086 1.00 58.88 215 PRO A C 1
ATOM 1735 O O . PRO A 1 215 ? 12.788 37.583 -5.395 1.00 58.88 215 PRO A O 1
ATOM 1738 N N . ARG A 1 216 ? 12.796 39.125 -7.037 1.00 51.41 216 ARG A N 1
ATOM 1739 C CA . ARG A 1 216 ? 14.254 39.114 -7.224 1.00 51.41 216 ARG A CA 1
ATOM 1740 C C . ARG A 1 216 ? 14.892 39.597 -5.919 1.00 51.41 216 ARG A C 1
ATOM 1742 O O . ARG A 1 216 ? 14.599 40.704 -5.470 1.00 51.41 216 ARG A O 1
ATOM 1749 N N . GLY A 1 217 ? 15.673 38.730 -5.280 1.00 43.31 217 GLY A N 1
ATOM 1750 C CA . GLY A 1 217 ? 16.337 39.020 -4.014 1.00 43.31 217 GLY A CA 1
ATOM 1751 C C . GLY A 1 217 ? 17.300 40.192 -4.173 1.00 43.31 217 GLY A C 1
ATOM 1752 O O . GLY A 1 217 ? 18.212 40.143 -4.991 1.00 43.31 217 GLY A O 1
ATOM 1753 N N . SER A 1 218 ? 17.084 41.246 -3.393 1.00 43.53 218 SER A N 1
ATOM 1754 C CA . SER A 1 218 ? 18.093 42.258 -3.100 1.00 43.53 218 SER A CA 1
ATOM 1755 C C . SER A 1 218 ? 19.189 41.592 -2.266 1.00 43.53 218 SER A C 1
ATOM 1757 O O . SER A 1 218 ? 18.936 41.213 -1.121 1.00 43.53 218 SER A O 1
ATOM 1759 N N . GLY A 1 219 ? 20.363 41.380 -2.864 1.00 43.44 219 GLY A N 1
ATOM 1760 C CA . GLY A 1 219 ? 21.548 40.895 -2.164 1.00 43.44 219 GLY A CA 1
ATOM 1761 C C . GLY A 1 219 ? 22.019 41.931 -1.150 1.00 43.44 219 GLY A C 1
ATOM 1762 O O . GLY A 1 219 ? 22.250 43.081 -1.515 1.00 43.44 219 GLY A O 1
ATOM 1763 N N . ASN A 1 220 ? 22.144 41.520 0.110 1.00 40.75 220 ASN A N 1
ATOM 1764 C CA . ASN A 1 220 ? 22.856 42.295 1.114 1.00 40.75 220 ASN A CA 1
ATOM 1765 C C . ASN A 1 220 ? 24.286 41.763 1.203 1.00 40.75 220 ASN A C 1
ATOM 1767 O O . ASN A 1 220 ? 24.515 40.634 1.633 1.00 40.75 220 ASN A O 1
ATOM 1771 N N . ASP A 1 221 ? 25.205 42.615 0.765 1.00 48.25 221 ASP A N 1
ATOM 1772 C CA . ASP A 1 221 ? 26.617 42.634 1.116 1.00 48.25 221 ASP A CA 1
ATOM 1773 C C . ASP A 1 221 ? 26.770 42.786 2.639 1.00 48.25 221 ASP A C 1
ATOM 1775 O O . ASP A 1 221 ? 26.071 43.576 3.280 1.00 48.25 221 ASP A O 1
ATOM 1779 N N . SER A 1 222 ? 27.635 41.980 3.242 1.00 46.06 222 SER A N 1
ATOM 1780 C CA . SER A 1 222 ? 28.064 42.142 4.632 1.00 46.06 222 SER A CA 1
ATOM 1781 C C . SER A 1 222 ? 29.486 41.617 4.751 1.00 46.06 222 SER A C 1
ATOM 1783 O O . SER A 1 222 ? 29.723 40.503 5.214 1.00 46.06 222 SER A O 1
ATOM 1785 N N . GLY A 1 223 ? 30.434 42.433 4.290 1.00 43.47 223 GLY A N 1
ATOM 1786 C CA . GLY A 1 223 ? 31.814 42.354 4.741 1.00 43.47 223 GLY A CA 1
ATOM 1787 C C . GLY A 1 223 ? 31.921 42.883 6.172 1.00 43.47 223 GLY A C 1
ATOM 1788 O O . GLY A 1 223 ? 31.552 44.025 6.450 1.00 43.47 223 GLY A O 1
ATOM 1789 N N . HIS A 1 224 ? 32.441 42.063 7.079 1.00 45.22 224 HIS A N 1
ATOM 1790 C CA . HIS A 1 224 ? 33.035 42.528 8.329 1.00 45.22 224 HIS A CA 1
ATOM 1791 C C . HIS A 1 224 ? 34.412 41.882 8.472 1.00 45.22 224 HIS A C 1
ATOM 1793 O O . HIS A 1 224 ? 34.535 40.657 8.438 1.00 45.22 224 HIS A O 1
ATOM 1799 N N . GLN A 1 225 ? 35.415 42.760 8.532 1.00 44.91 225 GLN A N 1
ATOM 1800 C CA . GLN A 1 225 ? 36.759 42.513 9.051 1.00 44.91 225 GLN A CA 1
ATOM 1801 C C . GLN A 1 225 ? 36.719 42.595 10.577 1.00 44.91 225 GLN A C 1
ATOM 1803 O O . GLN A 1 225 ? 35.893 43.391 11.084 1.00 44.91 225 GLN A O 1
#

Organism: Patiria miniata (NCBI:txid46514)

Foldseek 3Di:
DDDDPPPPPPPALQNLVVVLLVQAADVPHALLRSLVVSLVSLVVSVVRVNDDPVCSLVSSLVSSQVRHDDDVPLVVVVVQVPDPDRDDSVVVSVSSVVVVVVVVVVVVCVVVVVVPDPPVVCVVCCVVVVVVVVVVVVVVVVVVVVVVVVVVCVVVVDDPPPDPDPDDDDPDPDPPPPFDAECFDRDGDDYPVPDPDHGDNPNVVVNVVVVPDDPDDDDDDDDDD

pLDDT: mean 79.26, std 18.77, range [40.75, 98.62]

Sequence (225 aa):
MGYKKAYGTTVDGDELFLRYRECFQAEGETASDYLTRLHQQLTRVVEADGVNIQQVNNVRVQQFCRGYLYNEELLMKLDLKRRNLAPNFVDLLREVQREEQRVLEKDSRRKTDKKEMPAAKRAAVMAQSTVVREDHRVKHLEEVVAQLQQQLSAALASPPSVTPRPAPRYPTRAPRKRPMVCFNCGQLGHRMEGCTNPRDAERVQQQMIARSQPPRGSGNDSGHQ

InterPro domains:
  IPR001878 Zinc finger, CCHC-type [PS50158] (182-197)
  IPR001878 Zinc finger, CCHC-type [SM00343] (181-197)
  IPR026523 Paraneoplastic antigen Ma [PTHR23095] (4-215)
  IPR036875 Zinc finger, CCHC-type superfamily [SSF57756] (166-201)
  IPR048270 Paraneoplastic antigen Ma-like, C-terminal domain [PF14893] (4-93)